Protein AF-A0A6J8DII3-F1 (afdb_monomer)

Secondary structure (DSSP, 8-state):
-HHHHHHTS-HHHHHHHHHHHHHHHHHHTT-TT---SSSPPHHHHHHHHHHHHHH-S-HHHHHHHHHHHHHHHHHHT---GGGSHHHHHHHHHHHHHH-----PPPPP-HHHHHHHHHHH-STT--HHHHHHHHHHHHHHHTT--HHHHTT-BGGGEEE-SSEEEEEES--TT-TT---EEEEEE--SSTT-HHHHHHHHHHHHT--TT-SSBSS--EEEEGGGTEEEE--S-S---TTHHHHHHHHSSTTSSSSSSS-------

Sequence (265 aa):
MKNSVIDSKARNTTVKYAYSYKRFVMWSEKYTEIKSVLPANEIYVSLYLQYLMQSVKHYSTIEAACYAIKWAHSLAGFEDPCDSDIVKCIVEASKRKLNRPIQKKEPMNANIMLSLFKKFGVTNSSLKNLRLLAMCFLAYSGFLRYSELCQIRAKHITFGNDHIDIYIESSKTDCYRKGKKFLIAKLDQAHCPVKILSDYLDKAKIDRSSDDFVFRALSYCKTKFMNKIHLPEISLSKSHVFIVYWSERSHLFSEDYNKCSKCLR

Mean predicted aligned error: 11.34 Å

InterPro domains:
  IPR010998 Integrase/recombinase, N-terminal [G3DSA:1.10.150.130] (3-100)
  IPR011010 DNA breaking-rejoining enzyme, catalytic core [SSF56349] (124-219)
  IPR013762 Integrase-like, catalytic domain superfamily [G3DSA:1.10.443.10] (104-237)
  IPR052925 Phage Integrase-like Recombinase [PTHR34605] (8-222)

Organism: Mytilus coruscus (NCBI:txid42192)

Foldseek 3Di:
DLVVLLLVDDPVLSVLLVVLLVVLVVVLVVDPVQPDLAVGALVSLLVVLVVCLVVDQALVSSVSNLVSSQSVNVSVVHDRSCVDPSNVVSSVVSCVRRPDPPPDDDDDDPVNLVVLCVVQVPVVRALVSLLVLLLVLCCVQQVDDPVQLQQFFLLQWDDDPFWIKGWGQDDPPPSVRPIDIDIGTADPDSSGSVVSLVVSCVVQVPDSNDRHGSRADWDQDPVPRGTHGDDDDDDPPPPPPPCVVPVPCPVPPPP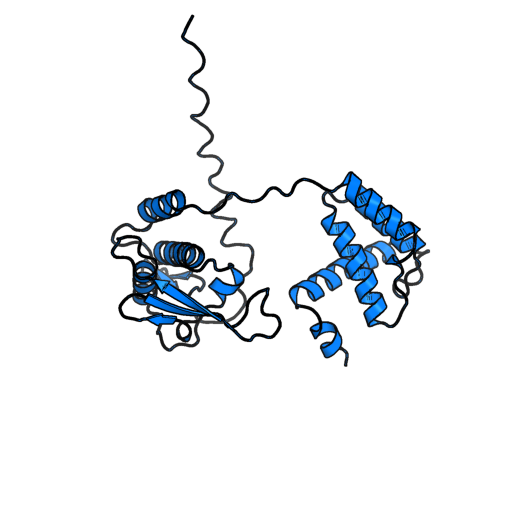DPPPDDDDDD

pLDDT: mean 81.55, std 22.15, range [25.7, 97.88]

Solvent-accessible surface area (backbone atoms only — not comparable to full-atom values): 15983 Å² total; per-residue (Å²): 112,78,65,62,64,55,63,76,42,59,68,72,56,48,53,51,25,53,54,35,32,50,52,50,50,65,56,42,75,75,38,88,83,58,83,49,81,79,73,46,54,43,67,61,53,34,52,49,50,53,50,43,59,75,75,51,83,49,33,70,58,52,54,41,34,49,55,13,47,34,49,54,25,53,75,70,74,42,76,50,41,60,74,40,67,68,32,47,53,51,53,53,52,33,41,73,72,32,58,68,86,80,84,72,78,83,76,90,46,71,68,58,54,52,51,49,41,68,74,40,63,50,94,85,46,49,72,69,38,30,47,51,48,27,52,52,39,45,28,63,70,63,71,45,51,70,77,41,56,57,65,30,27,25,56,34,53,44,82,58,96,59,32,35,41,37,48,39,62,50,49,95,86,38,84,82,49,80,47,49,77,48,76,42,67,52,50,102,50,95,83,16,45,54,57,42,39,48,56,29,36,62,75,65,66,56,58,55,81,34,86,49,56,65,67,63,62,73,42,79,38,81,93,70,82,41,76,41,74,66,79,90,84,84,77,85,69,93,66,65,79,67,49,64,75,62,68,79,56,73,85,79,74,78,84,83,89,82,85,87,89,88,87,80,133

Nearest PDB structures (foldseek):
  5crx-assembly1_B-2  TM=8.488E-01  e=4.555E-10  Punavirus P1
  1pvp-assembly1_A-2  TM=8.080E-01  e=2.129E-09  Punavirus P1
  1pvr-assembly1_A  TM=8.127E-01  e=3.622E-09  Punavirus P1
  1pvp-assembly1_B-2  TM=8.217E-01  e=4.725E-09  Punavirus P1
  1kbu-assembly1_A  TM=8.534E-01  e=2.329E-08  Punavirus P1

Structure (mmCIF, N/CA/C/O backbone):
data_AF-A0A6J8DII3-F1
#
_entry.id   AF-A0A6J8DII3-F1
#
loop_
_atom_site.group_PDB
_atom_site.id
_atom_site.type_symbol
_atom_site.label_atom_id
_atom_site.label_alt_id
_atom_site.label_comp_id
_atom_site.label_asym_id
_atom_site.label_entity_id
_atom_site.label_seq_id
_atom_site.pdbx_PDB_ins_code
_atom_site.Cartn_x
_atom_site.Cartn_y
_atom_site.Cartn_z
_atom_site.occupancy
_atom_site.B_iso_or_equiv
_atom_site.auth_seq_id
_atom_site.auth_comp_id
_atom_site.auth_asym_id
_atom_site.auth_atom_id
_atom_site.pdbx_PDB_model_num
ATOM 1 N N . MET A 1 1 ? -22.870 -15.130 -0.870 1.00 53.75 1 MET A N 1
ATOM 2 C CA . MET A 1 1 ? -23.130 -13.857 -0.159 1.00 53.75 1 MET A CA 1
ATOM 3 C C . MET A 1 1 ? -21.979 -13.423 0.762 1.00 53.75 1 MET A C 1
ATOM 5 O O . MET A 1 1 ? -21.559 -12.284 0.653 1.00 53.75 1 MET A O 1
ATOM 9 N N . LYS A 1 2 ? -21.401 -14.289 1.617 1.00 57.62 2 LYS A N 1
ATOM 10 C CA . LYS A 1 2 ? -20.318 -13.885 2.552 1.00 57.62 2 LYS A CA 1
ATOM 11 C C . LYS A 1 2 ? -19.076 -13.270 1.872 1.00 57.62 2 LYS A C 1
ATOM 13 O O . LYS A 1 2 ? -18.621 -12.214 2.296 1.00 57.62 2 LYS A O 1
ATOM 18 N N . ASN A 1 3 ? -18.576 -13.872 0.789 1.00 65.56 3 ASN A N 1
ATOM 19 C CA . ASN A 1 3 ? -17.389 -13.353 0.088 1.00 65.56 3 ASN A CA 1
ATOM 20 C C . ASN A 1 3 ? -17.676 -12.054 -0.684 1.00 65.56 3 ASN A C 1
ATOM 22 O O . ASN A 1 3 ? -16.886 -11.121 -0.614 1.00 65.56 3 ASN A O 1
ATOM 26 N N . SER A 1 4 ? -18.849 -11.933 -1.317 1.00 73.25 4 SER A N 1
ATOM 27 C CA . SER A 1 4 ? -19.194 -10.765 -2.140 1.00 73.25 4 SER A CA 1
ATOM 28 C C . SER A 1 4 ? -19.286 -9.458 -1.343 1.00 73.25 4 SER A C 1
ATOM 30 O O . SER A 1 4 ? -18.927 -8.403 -1.857 1.00 73.25 4 SER A O 1
ATOM 32 N N . VAL A 1 5 ? -19.726 -9.506 -0.079 1.00 77.75 5 VAL A N 1
ATOM 33 C CA . VAL A 1 5 ? -19.784 -8.302 0.770 1.00 77.75 5 VAL A CA 1
ATOM 34 C C . VAL A 1 5 ? -18.384 -7.882 1.229 1.00 77.75 5 VAL A C 1
ATOM 36 O O . VAL A 1 5 ? -18.082 -6.690 1.269 1.00 77.75 5 VAL A O 1
ATOM 39 N N . ILE A 1 6 ? -17.495 -8.838 1.514 1.00 81.25 6 ILE A N 1
ATOM 40 C CA . ILE A 1 6 ? -16.088 -8.551 1.835 1.00 81.25 6 ILE A CA 1
ATOM 41 C C . ILE A 1 6 ? -15.379 -7.958 0.607 1.00 81.25 6 ILE A C 1
ATOM 43 O O . ILE A 1 6 ? -14.680 -6.952 0.733 1.00 81.25 6 ILE A O 1
ATOM 47 N N . ASP A 1 7 ? -15.631 -8.511 -0.580 1.00 83.69 7 ASP A N 1
ATOM 48 C CA . ASP A 1 7 ? -15.035 -8.077 -1.849 1.00 83.69 7 ASP A CA 1
ATOM 49 C C . ASP A 1 7 ? -15.503 -6.683 -2.311 1.00 83.69 7 ASP A C 1
ATOM 51 O O . ASP A 1 7 ? -14.865 -6.076 -3.171 1.00 83.69 7 ASP A O 1
ATOM 55 N N . SER A 1 8 ? -16.547 -6.116 -1.690 1.00 84.12 8 SER A N 1
ATOM 56 C CA . SER A 1 8 ? -16.957 -4.716 -1.908 1.00 84.12 8 SER A CA 1
ATOM 57 C C . SER A 1 8 ? -15.880 -3.695 -1.514 1.00 84.12 8 SER A C 1
ATOM 59 O O . SER A 1 8 ? -15.918 -2.537 -1.939 1.00 84.12 8 SER A O 1
ATOM 61 N N . LYS A 1 9 ? -14.902 -4.100 -0.694 1.00 85.12 9 LYS A N 1
ATOM 62 C CA . LYS A 1 9 ? -13.760 -3.275 -0.293 1.00 85.12 9 LYS A CA 1
ATOM 63 C C . LYS A 1 9 ? -12.459 -3.884 -0.798 1.00 85.12 9 LYS A C 1
ATOM 65 O O . LYS A 1 9 ? -12.296 -5.093 -0.911 1.00 85.12 9 LYS A O 1
ATOM 70 N N . ALA A 1 10 ? -11.466 -3.023 -1.020 1.00 85.00 10 ALA A N 1
ATOM 71 C CA . ALA A 1 10 ? -10.128 -3.470 -1.385 1.00 85.00 10 ALA A CA 1
ATOM 72 C C . ALA A 1 10 ? -9.569 -4.466 -0.350 1.00 85.00 10 ALA A C 1
ATOM 74 O O . ALA A 1 10 ? -9.635 -4.215 0.854 1.00 85.00 10 ALA A O 1
ATOM 75 N N . ARG A 1 11 ? -8.918 -5.540 -0.817 1.00 86.31 11 ARG A N 1
ATOM 76 C CA . ARG A 1 11 ? -8.355 -6.603 0.040 1.00 86.31 11 ARG A CA 1
ATOM 77 C C . ARG A 1 11 ? -7.461 -6.082 1.171 1.00 86.31 11 ARG A C 1
ATOM 79 O O . ARG A 1 11 ? -7.496 -6.591 2.282 1.00 86.31 11 ARG A O 1
ATOM 86 N N . ASN A 1 12 ? -6.651 -5.053 0.917 1.00 86.94 12 ASN A N 1
ATOM 87 C CA . ASN A 1 12 ? -5.809 -4.475 1.974 1.00 86.94 12 ASN A CA 1
ATOM 88 C C . ASN A 1 12 ? -6.643 -3.785 3.068 1.00 86.94 12 ASN A C 1
ATOM 90 O O . ASN A 1 12 ? -6.254 -3.796 4.233 1.00 86.94 12 ASN A O 1
ATOM 94 N N . THR A 1 13 ? -7.780 -3.190 2.702 1.00 88.50 13 THR A N 1
ATOM 95 C CA . THR A 1 13 ? -8.709 -2.554 3.640 1.00 88.50 13 THR A CA 1
ATOM 96 C C . THR A 1 13 ? -9.417 -3.603 4.489 1.00 88.50 13 THR A C 1
ATOM 98 O O . THR A 1 13 ? -9.459 -3.452 5.705 1.00 88.50 13 THR A O 1
ATOM 101 N N . THR A 1 14 ? -9.895 -4.695 3.885 1.00 90.81 14 THR A N 1
ATOM 102 C CA . THR A 1 14 ? -10.551 -5.785 4.626 1.00 90.81 14 THR A CA 1
ATOM 103 C C . THR A 1 14 ? -9.588 -6.474 5.588 1.00 90.81 14 THR A C 1
ATOM 105 O O . THR A 1 14 ? -9.931 -6.668 6.749 1.00 90.81 14 THR A O 1
ATOM 108 N N . VAL A 1 15 ? -8.344 -6.738 5.169 1.00 91.62 15 VAL A N 1
ATOM 109 C CA . VAL A 1 15 ? -7.291 -7.269 6.056 1.00 91.62 15 VAL A CA 1
ATOM 110 C C . VAL A 1 15 ? -7.001 -6.309 7.214 1.00 91.62 15 VAL A C 1
ATOM 112 O O . VAL A 1 15 ? -6.901 -6.746 8.361 1.00 91.62 15 VAL A O 1
ATOM 115 N N . LYS A 1 16 ? -6.899 -4.999 6.945 1.00 92.69 16 LYS A N 1
ATOM 116 C CA . LYS A 1 16 ? -6.680 -3.983 7.986 1.00 92.69 16 LYS A CA 1
ATOM 117 C C . LYS A 1 16 ? -7.831 -3.958 8.993 1.00 92.69 16 LYS A C 1
ATOM 119 O O . LYS A 1 16 ? -7.575 -3.920 10.195 1.00 92.69 16 LYS A O 1
ATOM 124 N N . TYR A 1 17 ? -9.074 -3.977 8.518 1.00 94.06 17 TYR A N 1
ATOM 125 C CA . TYR A 1 17 ? -10.245 -3.962 9.390 1.00 94.06 17 TYR A CA 1
ATOM 126 C C . TYR A 1 17 ? -10.373 -5.257 10.188 1.00 94.06 17 TYR A C 1
ATOM 128 O O . TYR A 1 17 ? -10.521 -5.185 11.400 1.00 94.06 17 TYR A O 1
ATOM 136 N N . ALA A 1 18 ? -10.194 -6.425 9.569 1.00 93.56 18 ALA A N 1
ATOM 137 C CA . ALA A 1 18 ? -10.203 -7.704 10.277 1.00 93.56 18 ALA A CA 1
ATOM 138 C C . ALA A 1 18 ? -9.145 -7.751 11.394 1.00 93.56 18 ALA A C 1
ATOM 140 O O . ALA A 1 18 ? -9.445 -8.137 12.522 1.00 93.56 18 ALA A O 1
ATOM 141 N N . TYR A 1 19 ? -7.921 -7.293 11.110 1.00 95.25 19 TYR A N 1
ATOM 142 C CA . TYR A 1 19 ? -6.861 -7.210 12.116 1.00 95.25 19 TYR A CA 1
ATOM 143 C C . TYR A 1 19 ? -7.217 -6.248 13.256 1.00 95.25 19 TYR A C 1
ATOM 145 O O . TYR A 1 19 ? -7.053 -6.582 14.429 1.00 95.25 19 TYR A O 1
ATOM 153 N N . SER A 1 20 ? -7.718 -5.056 12.928 1.00 96.12 20 SER A N 1
ATOM 154 C CA . SER A 1 20 ? -8.069 -4.058 13.938 1.00 96.12 20 SER A CA 1
ATOM 155 C C . SER A 1 20 ? -9.271 -4.486 14.784 1.00 96.12 20 SER A C 1
ATOM 157 O O . SER A 1 20 ? -9.259 -4.269 15.991 1.00 96.12 20 SER A O 1
ATOM 159 N N . TYR A 1 21 ? -10.262 -5.150 14.188 1.00 96.75 21 TYR A N 1
ATOM 160 C CA . TYR A 1 21 ? -11.401 -5.718 14.905 1.00 96.75 21 TYR A CA 1
ATOM 161 C C . TYR A 1 21 ? -10.970 -6.858 15.831 1.00 96.75 21 TYR A C 1
ATOM 163 O O . TYR A 1 21 ? -11.341 -6.880 16.999 1.00 96.75 21 TYR A O 1
ATOM 171 N N . LYS A 1 22 ? -10.078 -7.749 15.373 1.00 96.88 22 LYS A N 1
ATOM 172 C CA . LYS A 1 22 ? -9.497 -8.796 16.227 1.00 96.88 22 LYS A CA 1
ATOM 173 C C . LYS A 1 22 ? -8.819 -8.213 17.472 1.00 96.88 22 LYS A C 1
ATOM 175 O O . LYS A 1 22 ? -8.903 -8.801 18.542 1.00 96.88 22 LYS A O 1
ATOM 180 N N . ARG A 1 23 ? -8.166 -7.050 17.365 1.00 97.38 23 ARG A N 1
ATOM 181 C CA . ARG A 1 23 ? -7.577 -6.364 18.531 1.00 97.38 23 ARG A CA 1
ATOM 182 C C . ARG A 1 23 ? -8.619 -5.849 19.521 1.00 97.38 23 ARG A C 1
ATOM 184 O O . ARG A 1 23 ? -8.317 -5.827 20.709 1.00 97.38 23 ARG A O 1
ATOM 191 N N . PHE A 1 24 ? -9.792 -5.436 19.050 1.00 97.25 24 PHE A N 1
ATOM 192 C CA . PHE A 1 24 ? -10.912 -5.080 19.918 1.00 97.25 24 PHE A CA 1
ATOM 193 C C . PHE A 1 24 ? -11.460 -6.315 20.643 1.00 97.25 24 PHE A C 1
ATOM 195 O O . PHE A 1 24 ? -11.629 -6.273 21.859 1.00 97.25 24 PHE A O 1
ATOM 202 N N . VAL A 1 25 ? -11.626 -7.437 19.935 1.00 96.88 25 VAL A N 1
ATOM 203 C CA . VAL A 1 25 ? -12.059 -8.712 20.535 1.00 96.88 25 VAL A CA 1
ATOM 204 C C . VAL A 1 25 ? -11.078 -9.174 21.617 1.00 96.88 25 VAL A C 1
ATOM 206 O O . VAL A 1 25 ? -11.477 -9.337 22.762 1.00 96.88 25 VAL A O 1
ATOM 209 N N . MET A 1 26 ? -9.778 -9.245 21.308 1.00 96.88 26 MET A N 1
ATOM 210 C CA . MET A 1 26 ? -8.745 -9.644 22.281 1.00 96.88 26 MET A CA 1
ATOM 211 C C . MET A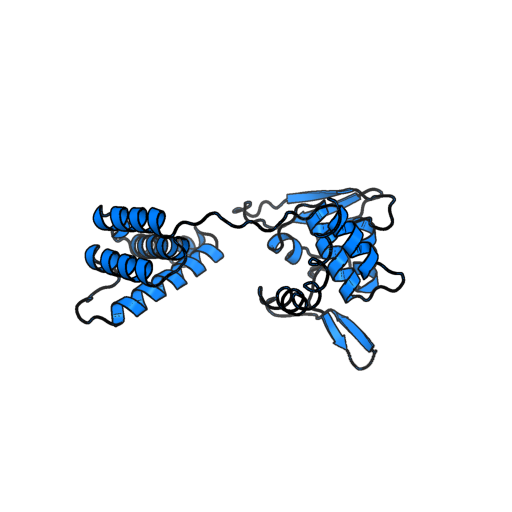 1 26 ? -8.628 -8.697 23.484 1.00 96.88 26 MET A C 1
ATOM 213 O O . MET A 1 26 ? -8.148 -9.088 24.544 1.00 96.88 26 MET A O 1
ATOM 217 N N . TRP A 1 27 ? -8.968 -7.416 23.316 1.00 97.12 27 TRP A N 1
ATOM 218 C CA . TRP A 1 27 ? -9.033 -6.488 24.445 1.00 97.12 27 TRP A CA 1
ATOM 219 C C . TRP A 1 27 ? -10.275 -6.756 25.297 1.00 97.12 27 TRP A C 1
ATOM 221 O O . TRP A 1 27 ? -10.170 -6.759 26.518 1.00 97.12 27 TRP A O 1
ATOM 231 N N . SER A 1 28 ? -11.409 -7.033 24.653 1.00 96.00 28 SER A N 1
ATOM 232 C CA . SER A 1 28 ? -12.690 -7.282 25.316 1.00 96.00 28 SER A CA 1
ATOM 233 C C . SER A 1 28 ? -12.679 -8.568 26.141 1.00 96.00 28 SER A C 1
ATOM 235 O O . SER A 1 28 ? -13.178 -8.575 27.257 1.00 96.00 28 SER A O 1
ATOM 237 N N . GLU A 1 29 ? -12.023 -9.622 25.645 1.00 95.19 29 GLU A N 1
ATOM 238 C CA . GLU A 1 29 ? -11.859 -10.918 26.330 1.00 95.19 29 GLU A CA 1
ATOM 239 C C . GLU A 1 29 ? -11.144 -10.823 27.691 1.00 95.19 29 GLU A C 1
ATOM 241 O O . GLU A 1 29 ? -11.176 -11.768 28.473 1.00 95.19 29 GLU A O 1
ATOM 246 N N . LYS A 1 30 ? -10.501 -9.690 28.000 1.00 96.00 30 LYS A N 1
ATOM 247 C CA . LYS A 1 30 ? -9.846 -9.453 29.296 1.00 96.00 30 LYS A CA 1
ATOM 248 C C . LYS A 1 30 ? -10.816 -9.053 30.407 1.00 96.00 30 LYS A C 1
ATOM 250 O O . LYS A 1 30 ? -10.401 -9.022 31.562 1.00 96.00 30 LYS A O 1
ATOM 255 N N . TYR A 1 31 ? -12.056 -8.713 30.065 1.00 94.81 31 TYR A N 1
ATOM 256 C CA . TYR A 1 31 ? -13.048 -8.174 30.988 1.00 94.81 31 TYR A CA 1
ATOM 257 C C . TYR A 1 31 ? -14.295 -9.054 30.973 1.00 94.81 31 TYR A C 1
ATOM 259 O O . TYR A 1 31 ? -14.957 -9.202 29.947 1.00 94.81 31 TYR A O 1
ATOM 267 N N . THR A 1 32 ? -14.631 -9.632 32.122 1.00 92.75 32 THR A N 1
ATOM 268 C CA . THR A 1 32 ? -15.777 -10.545 32.275 1.00 92.75 32 THR A CA 1
ATOM 269 C C . THR A 1 32 ? -17.133 -9.860 32.085 1.00 92.75 32 THR A C 1
ATOM 271 O O . THR A 1 32 ? -18.135 -10.508 31.796 1.00 92.75 32 THR A O 1
ATOM 274 N N . GLU A 1 33 ? -17.169 -8.538 32.231 1.00 93.12 33 GLU A N 1
ATOM 275 C CA . GLU A 1 33 ? -18.342 -7.685 32.082 1.00 93.12 33 GLU A CA 1
ATOM 276 C C . GLU A 1 33 ? -18.779 -7.565 30.615 1.00 93.12 33 GLU A C 1
ATOM 278 O O . GLU A 1 33 ? -19.956 -7.332 30.332 1.00 93.12 33 GLU A O 1
ATOM 283 N N . ILE A 1 34 ? -17.852 -7.758 29.670 1.00 93.38 34 ILE A N 1
ATOM 284 C CA . ILE A 1 34 ? -18.128 -7.650 28.238 1.00 93.38 34 ILE A CA 1
ATOM 285 C C . ILE A 1 34 ? -18.671 -8.988 27.733 1.00 93.38 34 ILE A C 1
ATOM 287 O O . ILE A 1 34 ? -17.939 -9.862 27.277 1.00 93.38 34 ILE A O 1
ATOM 291 N N . LYS A 1 35 ? -19.997 -9.141 27.800 1.00 88.00 35 LYS A N 1
ATOM 292 C CA . LYS A 1 35 ? -20.697 -10.375 27.398 1.00 88.00 35 LYS A CA 1
ATOM 293 C C . LYS A 1 35 ? -20.786 -10.578 25.884 1.00 88.00 35 LYS A C 1
ATOM 295 O O . LYS A 1 35 ? -20.914 -11.708 25.426 1.00 88.00 35 LYS A O 1
ATOM 300 N N . SER A 1 36 ? -20.763 -9.492 25.112 1.00 90.62 36 SER A N 1
ATOM 301 C CA . SER A 1 36 ? -20.889 -9.521 23.655 1.00 90.62 36 SER A CA 1
ATOM 302 C C . SER A 1 36 ? -19.997 -8.467 23.012 1.00 90.62 36 SER A C 1
ATOM 304 O O . SER A 1 36 ? -20.051 -7.288 23.361 1.00 90.62 36 SER A O 1
ATOM 306 N N . VAL A 1 37 ? -19.196 -8.905 22.040 1.00 92.75 37 VAL A N 1
ATOM 307 C CA . VAL A 1 37 ? -18.396 -8.037 21.159 1.00 92.75 37 VAL A CA 1
ATOM 308 C C . VAL A 1 37 ? -19.123 -7.705 19.852 1.00 92.75 37 VAL A C 1
ATOM 310 O O . VAL A 1 37 ? -18.660 -6.848 19.103 1.00 92.75 37 VAL A O 1
ATOM 313 N N . LEU A 1 38 ? -20.238 -8.390 19.567 1.00 92.69 38 LEU A N 1
ATOM 314 C CA . LEU A 1 38 ? -21.069 -8.200 18.379 1.00 92.69 38 LEU A CA 1
ATOM 315 C C . LEU A 1 38 ? -22.510 -8.688 18.653 1.00 92.69 38 LEU A C 1
ATOM 317 O O . LEU A 1 38 ? -22.731 -9.900 18.648 1.00 92.69 38 LEU A O 1
ATOM 321 N N . PRO A 1 39 ? -23.481 -7.783 18.883 1.00 94.56 39 PRO A N 1
ATOM 322 C CA . PRO A 1 39 ? -23.324 -6.329 18.923 1.00 94.56 39 PRO A CA 1
ATOM 323 C C . PRO A 1 39 ? -22.513 -5.883 20.148 1.00 94.56 39 PRO A C 1
ATOM 325 O O . PRO A 1 39 ? -22.628 -6.464 21.230 1.00 94.56 39 PRO A O 1
ATOM 328 N N . ALA A 1 40 ? -21.673 -4.870 19.962 1.00 95.06 40 ALA A N 1
ATOM 329 C CA . ALA A 1 40 ? -20.918 -4.211 21.016 1.00 95.06 40 ALA A CA 1
ATOM 330 C C . ALA A 1 40 ? -21.723 -3.033 21.572 1.00 95.06 40 ALA A C 1
ATOM 332 O O . ALA A 1 40 ? -22.338 -2.284 20.821 1.00 95.06 40 ALA A O 1
ATOM 333 N N . ASN A 1 41 ? -21.659 -2.840 22.886 1.00 95.38 41 ASN A N 1
ATOM 334 C CA . ASN A 1 41 ? -22.218 -1.661 23.542 1.00 95.38 41 ASN A CA 1
ATOM 335 C C . ASN A 1 41 ? -21.302 -0.439 23.324 1.00 95.38 41 ASN A C 1
ATOM 337 O O . ASN A 1 41 ? -20.074 -0.565 23.438 1.00 95.38 41 ASN A O 1
ATOM 341 N N . GLU A 1 42 ? -21.868 0.744 23.057 1.00 96.00 42 GLU A N 1
ATOM 342 C CA . GLU A 1 42 ? -21.079 1.952 22.800 1.00 96.00 42 GLU A CA 1
ATOM 343 C C . GLU A 1 42 ? -20.169 2.367 23.967 1.00 96.00 42 GLU A C 1
ATOM 345 O O . GLU A 1 42 ? -19.095 2.928 23.734 1.00 96.00 42 GLU A O 1
ATOM 350 N N . ILE A 1 43 ? -20.526 2.043 25.214 1.00 96.12 43 ILE A N 1
ATOM 351 C CA . ILE A 1 43 ? -19.710 2.325 26.401 1.00 96.12 43 ILE A CA 1
ATOM 352 C C . ILE A 1 43 ? -18.427 1.488 26.380 1.00 96.12 43 ILE A C 1
ATOM 354 O O . ILE A 1 43 ? -17.340 2.020 26.611 1.00 96.12 43 ILE A O 1
ATOM 358 N N . TYR A 1 44 ? -18.503 0.202 26.028 1.00 96.56 44 TYR A N 1
ATOM 359 C CA . TYR A 1 44 ? -17.309 -0.646 25.925 1.00 96.56 44 TYR A CA 1
ATOM 360 C C . TYR A 1 44 ? -16.427 -0.253 24.738 1.00 96.56 44 TYR A C 1
ATOM 362 O O . TYR A 1 44 ? -15.199 -0.250 24.857 1.00 96.56 44 TYR A O 1
ATOM 370 N N . VAL A 1 45 ? -17.030 0.155 23.617 1.00 97.62 45 VAL A N 1
ATOM 371 C CA . VAL A 1 45 ? -16.285 0.734 22.487 1.00 97.62 45 VAL A CA 1
ATOM 372 C C . VAL A 1 45 ? -15.573 2.019 22.917 1.00 97.62 45 VAL A C 1
ATOM 374 O O . VAL A 1 45 ? -14.386 2.187 22.639 1.00 97.62 45 VAL A O 1
ATOM 377 N N . SER A 1 46 ? -16.253 2.896 23.654 1.00 97.50 46 SER A N 1
ATOM 378 C CA . SER A 1 46 ? -15.687 4.139 24.190 1.00 97.50 46 SER A CA 1
ATOM 379 C C . SER A 1 46 ? -14.491 3.880 25.106 1.00 97.50 46 SER A C 1
ATOM 381 O O . SER A 1 46 ? -13.428 4.476 24.921 1.00 97.50 46 SER A O 1
ATOM 383 N N . LEU A 1 47 ? -14.617 2.930 26.038 1.00 97.44 47 LEU A N 1
ATOM 384 C CA . LEU A 1 47 ? -13.526 2.512 26.923 1.00 97.44 47 LEU A CA 1
ATOM 385 C C . LEU A 1 47 ? -12.334 1.953 26.139 1.00 97.44 47 LEU A C 1
ATOM 387 O O . LEU A 1 47 ? -11.186 2.294 26.431 1.00 97.44 47 LEU A O 1
ATOM 391 N N . TYR A 1 48 ? -12.590 1.152 25.104 1.00 97.88 48 TYR A N 1
ATOM 392 C CA . TYR A 1 48 ? -11.535 0.639 24.239 1.00 97.88 48 TYR A CA 1
ATOM 393 C C . TYR A 1 48 ? -10.785 1.758 23.507 1.00 97.88 48 TYR A C 1
ATOM 395 O O . TYR A 1 48 ? -9.551 1.770 23.480 1.00 97.88 48 TYR A O 1
ATOM 403 N N . LEU A 1 49 ? -11.502 2.722 22.921 1.00 97.69 49 LEU A N 1
ATOM 404 C CA . LEU A 1 49 ? -10.878 3.844 22.216 1.00 97.69 49 LEU A CA 1
ATOM 405 C C . LEU A 1 49 ? -10.108 4.757 23.178 1.00 97.69 49 LEU A C 1
ATOM 407 O O . LEU A 1 49 ? -9.012 5.204 22.839 1.00 97.69 49 LEU A O 1
ATOM 411 N N . GLN A 1 50 ? -10.618 4.963 24.394 1.00 96.88 50 GLN A N 1
ATOM 412 C CA . GLN A 1 50 ? -9.916 5.671 25.463 1.00 96.88 50 GLN A CA 1
ATOM 413 C C . GLN A 1 50 ? -8.611 4.954 25.850 1.00 96.88 50 GLN A C 1
ATOM 415 O O . GLN A 1 50 ? -7.556 5.588 25.938 1.00 96.88 50 GLN A O 1
ATOM 420 N N . TYR A 1 51 ? -8.654 3.628 26.012 1.00 97.12 51 TYR A N 1
ATOM 421 C CA . TYR A 1 51 ? -7.471 2.799 26.245 1.00 97.12 51 TYR A CA 1
ATOM 422 C C . TYR A 1 51 ? -6.452 2.932 25.102 1.00 97.12 51 TYR A C 1
ATOM 424 O O . TYR A 1 51 ? -5.253 3.117 25.344 1.00 97.12 51 TYR A O 1
ATOM 432 N N . LEU A 1 52 ? -6.910 2.892 23.845 1.00 97.06 52 LEU A N 1
ATOM 433 C CA . LEU A 1 52 ? -6.037 3.093 22.691 1.00 97.06 52 LEU A CA 1
ATOM 434 C C . LEU A 1 52 ? -5.414 4.488 22.700 1.00 97.06 52 LEU A C 1
ATOM 436 O O . LEU A 1 52 ? -4.216 4.596 22.459 1.00 97.06 52 LEU A O 1
ATOM 440 N N . MET A 1 53 ? -6.177 5.533 23.023 1.00 95.81 53 MET A N 1
ATOM 441 C CA . MET A 1 53 ? -5.676 6.907 23.097 1.00 95.81 53 MET A CA 1
ATOM 442 C C . MET A 1 53 ? -4.523 7.069 24.098 1.00 95.81 53 MET A C 1
ATOM 444 O O . MET A 1 53 ? -3.642 7.902 23.890 1.00 95.81 53 MET A O 1
ATOM 448 N N . GLN A 1 54 ? -4.505 6.270 25.166 1.00 94.62 54 GLN A N 1
ATOM 449 C CA . GLN A 1 54 ? -3.414 6.245 26.144 1.00 94.62 54 GLN A CA 1
ATOM 450 C C . GLN A 1 54 ? -2.236 5.363 25.702 1.00 94.62 54 GLN A C 1
ATOM 452 O O . GLN A 1 54 ? -1.092 5.644 26.047 1.00 94.62 54 GLN A O 1
ATOM 457 N N . SER A 1 55 ? -2.506 4.314 24.923 1.00 93.88 55 SER A N 1
ATOM 458 C CA . SER A 1 55 ? -1.533 3.257 24.615 1.00 93.88 55 SER A CA 1
ATOM 459 C C . SER A 1 55 ? -0.823 3.415 23.266 1.00 93.88 55 SER A C 1
ATOM 461 O O . SER A 1 55 ? 0.198 2.770 23.025 1.00 93.88 55 SER A O 1
ATOM 463 N N . VAL A 1 56 ? -1.357 4.222 22.343 1.00 94.50 56 VAL A N 1
ATOM 464 C CA . VAL A 1 56 ? -0.842 4.342 20.968 1.00 94.50 56 VAL A CA 1
ATOM 465 C C . VAL A 1 56 ? -0.283 5.731 20.678 1.00 94.50 56 VAL A C 1
ATOM 467 O O . VAL A 1 56 ? -0.744 6.741 21.197 1.00 94.50 56 VAL A O 1
ATOM 470 N N . LYS A 1 57 ? 0.709 5.795 19.783 1.00 90.81 57 LYS A N 1
ATOM 471 C CA . LYS A 1 57 ? 1.358 7.060 19.392 1.00 90.81 57 LYS A CA 1
ATOM 472 C C . LYS A 1 57 ? 0.641 7.812 18.267 1.00 90.81 57 LYS A C 1
ATOM 474 O O . LYS A 1 57 ? 0.887 9.001 18.090 1.00 90.81 57 LYS A O 1
ATOM 479 N N . HIS A 1 58 ? -0.190 7.124 17.481 1.00 92.12 58 HIS A N 1
ATOM 480 C CA . HIS A 1 58 ? -0.744 7.648 16.230 1.00 92.12 58 HIS A CA 1
ATOM 481 C C . HIS A 1 58 ? -2.265 7.500 16.167 1.00 92.12 58 HIS A C 1
ATOM 483 O O . HIS A 1 58 ? -2.786 6.388 16.292 1.00 92.12 58 HIS A O 1
ATOM 489 N N . TYR A 1 59 ? -2.949 8.607 15.853 1.00 94.81 59 TYR A N 1
ATOM 490 C CA . TYR A 1 59 ? -4.404 8.669 15.661 1.00 94.81 59 TYR A CA 1
ATOM 491 C C . TYR A 1 59 ? -4.936 7.629 14.659 1.00 94.81 59 TYR A C 1
ATOM 493 O O . TYR A 1 59 ? -5.987 7.034 14.881 1.00 94.81 59 TYR A O 1
ATOM 501 N N . SER A 1 60 ? -4.171 7.327 13.606 1.00 93.19 60 SER A N 1
ATOM 502 C CA . SER A 1 60 ? -4.548 6.356 12.567 1.00 93.19 60 SER A CA 1
ATOM 503 C C . SER A 1 60 ? -4.865 4.949 13.097 1.00 93.19 60 SER A C 1
ATOM 505 O O . SER A 1 60 ? -5.546 4.181 12.415 1.00 93.19 60 SER A O 1
ATOM 507 N N . THR A 1 61 ? -4.391 4.600 14.299 1.00 94.94 61 THR A N 1
ATOM 508 C CA . THR A 1 61 ? -4.725 3.332 14.969 1.00 94.94 61 THR A CA 1
ATOM 509 C C . THR A 1 61 ? -6.140 3.351 15.549 1.00 94.94 61 THR A C 1
ATOM 511 O O . THR A 1 61 ? -6.855 2.360 15.441 1.00 94.94 61 THR A O 1
ATOM 514 N N . ILE A 1 62 ? -6.551 4.479 16.128 1.00 96.56 62 ILE A N 1
ATOM 515 C CA . ILE A 1 62 ? -7.877 4.683 16.735 1.00 96.56 62 ILE A CA 1
ATOM 516 C C . ILE A 1 62 ? -8.923 4.801 15.631 1.00 96.56 62 ILE A C 1
ATOM 518 O O . ILE A 1 62 ? -9.958 4.146 15.674 1.00 96.56 62 ILE A O 1
ATOM 522 N N . GLU A 1 63 ? -8.595 5.548 14.579 1.00 95.88 63 GLU A N 1
ATOM 523 C CA . GLU A 1 63 ? -9.414 5.633 13.374 1.00 95.88 63 GLU A CA 1
ATOM 524 C C . GLU A 1 63 ? -9.629 4.248 12.738 1.00 95.88 63 GLU A C 1
ATOM 526 O O . GLU A 1 63 ? -10.749 3.882 12.388 1.00 95.88 63 GLU A O 1
ATOM 531 N N . ALA A 1 64 ? -8.571 3.434 12.631 1.00 96.06 64 ALA A N 1
ATOM 532 C CA . ALA A 1 64 ? -8.685 2.070 12.119 1.00 96.06 64 ALA A CA 1
ATOM 533 C C . ALA A 1 64 ? -9.575 1.176 12.995 1.00 96.06 64 ALA A C 1
ATOM 535 O O . ALA A 1 64 ? -10.323 0.370 12.444 1.00 96.06 64 ALA A O 1
ATOM 536 N N . ALA A 1 65 ? -9.502 1.322 14.321 1.00 97.31 65 ALA A N 1
ATOM 537 C CA . ALA A 1 65 ? -10.353 0.602 15.260 1.00 97.31 65 ALA A CA 1
ATOM 538 C C . ALA A 1 65 ? -11.829 0.970 15.084 1.00 97.31 65 ALA A C 1
ATOM 540 O O . ALA A 1 65 ? -12.648 0.074 14.900 1.00 97.31 65 ALA A O 1
ATOM 541 N N . CYS A 1 66 ? -12.144 2.266 15.041 1.00 97.25 66 CYS A N 1
ATOM 542 C CA . CYS A 1 66 ? -13.497 2.772 14.814 1.00 97.25 66 CYS A CA 1
ATOM 543 C C . CYS A 1 66 ? -14.091 2.227 13.501 1.00 97.25 66 CYS A C 1
ATOM 545 O O . CYS A 1 66 ? -15.131 1.569 13.504 1.00 97.25 66 CYS A O 1
ATOM 547 N N . TYR A 1 67 ? -13.370 2.361 12.379 1.00 96.81 67 TYR A N 1
ATOM 548 C CA . TYR A 1 67 ? -13.840 1.821 11.098 1.00 96.81 67 TYR A CA 1
ATOM 549 C C . TYR A 1 67 ? -13.995 0.299 11.090 1.00 96.81 67 TYR A C 1
ATOM 551 O O . TYR A 1 67 ? -14.874 -0.217 10.404 1.00 96.81 67 TYR A O 1
ATOM 559 N N . ALA A 1 68 ? -13.141 -0.429 11.809 1.00 96.44 68 ALA A N 1
ATOM 560 C CA . ALA A 1 68 ? -13.209 -1.880 11.873 1.00 96.44 68 ALA A CA 1
ATOM 561 C C . ALA A 1 68 ? -14.418 -2.376 12.674 1.00 96.44 68 ALA A C 1
ATOM 563 O O . ALA A 1 68 ? -15.067 -3.328 12.247 1.00 96.44 68 ALA A O 1
ATOM 564 N N . ILE A 1 69 ? -14.733 -1.717 13.793 1.00 97.12 69 ILE A N 1
ATOM 565 C CA . ILE A 1 69 ? -15.911 -2.014 14.617 1.00 97.12 69 ILE A CA 1
ATOM 566 C C . ILE A 1 69 ? -17.184 -1.717 13.822 1.00 97.12 69 ILE A C 1
ATOM 568 O O . ILE A 1 69 ? -18.009 -2.619 13.666 1.00 97.12 69 ILE A O 1
ATOM 572 N N . LYS A 1 70 ? -17.282 -0.526 13.215 1.00 96.12 70 LYS A N 1
ATOM 573 C CA . LYS A 1 70 ? -18.366 -0.161 12.289 1.00 96.12 70 LYS A CA 1
ATOM 574 C C . LYS A 1 70 ? -18.541 -1.190 11.173 1.00 96.12 70 LYS A C 1
ATOM 576 O O . LYS A 1 70 ? -19.650 -1.627 10.876 1.00 96.12 70 LYS A O 1
ATOM 581 N N . TRP A 1 71 ? -17.437 -1.580 10.533 1.00 94.75 71 TRP A N 1
ATOM 582 C CA . TRP A 1 71 ? -17.459 -2.540 9.431 1.00 94.75 71 TRP A CA 1
ATOM 583 C C . TRP A 1 71 ? -17.964 -3.915 9.877 1.00 94.75 71 TRP A C 1
ATOM 585 O O . TRP A 1 71 ? -18.789 -4.494 9.179 1.00 94.75 71 TRP A O 1
ATOM 595 N N . ALA A 1 72 ? -17.527 -4.417 11.034 1.00 94.94 72 ALA A N 1
ATOM 596 C CA . ALA A 1 72 ? -17.995 -5.695 11.567 1.00 94.94 72 ALA A CA 1
ATOM 597 C C . ALA A 1 72 ? -19.496 -5.680 11.907 1.00 94.94 72 ALA A C 1
ATOM 599 O O . ALA A 1 72 ? -20.197 -6.628 11.560 1.00 94.94 72 ALA A O 1
ATOM 600 N N . HIS A 1 73 ? -19.996 -4.595 12.510 1.00 94.56 73 HIS A N 1
ATOM 601 C CA . HIS A 1 73 ? -21.421 -4.433 12.831 1.00 94.56 73 HIS A CA 1
ATOM 602 C C . HIS A 1 73 ? -22.280 -4.370 11.571 1.00 94.56 73 HIS A C 1
ATOM 604 O O . HIS A 1 73 ? -23.226 -5.142 11.430 1.00 94.56 73 HIS A O 1
ATOM 610 N N . SER A 1 74 ? -21.872 -3.554 10.596 1.00 92.25 74 SER A N 1
ATOM 611 C CA . SER A 1 74 ? -22.554 -3.453 9.305 1.00 92.25 74 SER A CA 1
ATOM 612 C C . SER A 1 74 ? -22.590 -4.788 8.551 1.00 92.25 74 SER A C 1
ATOM 614 O O . SER A 1 74 ? -23.616 -5.127 7.967 1.00 92.25 74 SER A O 1
ATOM 616 N N . LEU A 1 75 ? -21.509 -5.578 8.590 1.00 91.00 75 LEU A N 1
ATOM 617 C CA . LEU A 1 75 ? -21.479 -6.913 7.980 1.00 91.00 75 LEU A CA 1
ATOM 618 C C . LEU A 1 75 ? -22.429 -7.913 8.650 1.00 91.00 75 LEU A C 1
ATOM 620 O O . LEU A 1 75 ? -22.888 -8.843 7.989 1.00 91.00 75 LEU A O 1
ATOM 624 N N . ALA A 1 76 ? -22.684 -7.748 9.946 1.00 90.81 76 ALA A N 1
ATOM 625 C CA . ALA A 1 76 ? -23.560 -8.612 10.727 1.00 90.81 76 ALA A CA 1
ATOM 626 C C . ALA A 1 76 ? -25.012 -8.108 10.803 1.00 90.81 76 ALA A C 1
ATOM 628 O O . ALA A 1 76 ? -25.850 -8.787 11.386 1.00 90.81 76 ALA A O 1
ATOM 629 N N . GLY A 1 77 ? -25.316 -6.955 10.197 1.00 91.44 77 GLY A N 1
ATOM 630 C CA . GLY A 1 77 ? -26.654 -6.359 10.212 1.00 91.44 77 GLY A CA 1
ATOM 631 C C . GLY A 1 77 ? -27.019 -5.663 11.526 1.00 91.44 77 GLY A C 1
ATOM 632 O O . GLY A 1 77 ? -28.200 -5.460 11.783 1.00 91.44 77 GLY A O 1
ATOM 633 N N . PHE A 1 78 ? -26.030 -5.308 12.351 1.00 94.31 78 PHE A N 1
ATOM 634 C CA . PHE A 1 78 ? -26.229 -4.555 13.591 1.00 94.31 78 PHE A CA 1
ATOM 635 C C . PHE A 1 78 ? -25.989 -3.054 13.391 1.00 94.31 78 PHE A C 1
ATOM 637 O O . PHE A 1 78 ? -25.288 -2.641 12.462 1.00 94.31 78 PHE A O 1
ATOM 644 N N . GLU A 1 79 ? -26.543 -2.247 14.298 1.00 95.19 79 GLU A N 1
ATOM 645 C CA . GLU A 1 79 ? -26.286 -0.807 14.367 1.00 95.19 79 GLU A CA 1
ATOM 646 C C . GLU A 1 79 ? -24.806 -0.505 14.649 1.00 95.19 79 GLU A C 1
ATOM 648 O O . GLU A 1 79 ? -24.077 -1.321 15.215 1.00 95.19 79 GLU A O 1
ATOM 653 N N . ASP A 1 80 ? -24.350 0.671 14.212 1.00 96.19 80 ASP A N 1
ATOM 654 C CA . ASP A 1 80 ? -22.966 1.112 14.372 1.00 96.19 80 ASP A CA 1
ATOM 655 C C . ASP A 1 80 ? -22.749 1.717 15.772 1.00 96.19 80 ASP A C 1
ATOM 657 O O . ASP A 1 80 ? -23.138 2.866 15.995 1.00 96.19 80 ASP A O 1
ATOM 661 N N . PRO A 1 81 ? -22.066 1.028 16.709 1.00 96.19 81 PRO A N 1
ATOM 662 C CA . PRO A 1 81 ? -21.828 1.573 18.047 1.00 96.19 81 PRO A CA 1
ATOM 663 C C . PRO A 1 81 ? -20.899 2.796 18.010 1.00 96.19 81 PRO A C 1
ATOM 665 O O . PRO A 1 81 ? -20.840 3.577 18.964 1.00 96.19 81 PRO A O 1
ATOM 668 N N . CYS A 1 82 ? -20.158 2.983 16.911 1.00 96.38 82 CYS A N 1
ATOM 669 C CA . CYS A 1 82 ? -19.306 4.144 16.710 1.00 96.38 82 CYS A CA 1
ATOM 670 C C . CYS A 1 82 ? -20.073 5.404 16.285 1.00 96.38 82 CYS A C 1
ATOM 672 O O . CYS A 1 82 ? -19.457 6.469 16.220 1.00 96.38 82 CYS A O 1
ATOM 674 N N . ASP A 1 83 ? -21.379 5.312 16.011 1.00 96.12 83 ASP A N 1
ATOM 675 C CA . ASP A 1 83 ? -22.209 6.473 15.675 1.00 96.12 83 ASP A CA 1
ATOM 676 C C . ASP A 1 83 ? -22.733 7.226 16.914 1.00 96.12 83 ASP A C 1
ATOM 678 O O . ASP A 1 83 ? -23.251 8.336 16.792 1.00 96.12 83 ASP A O 1
ATOM 682 N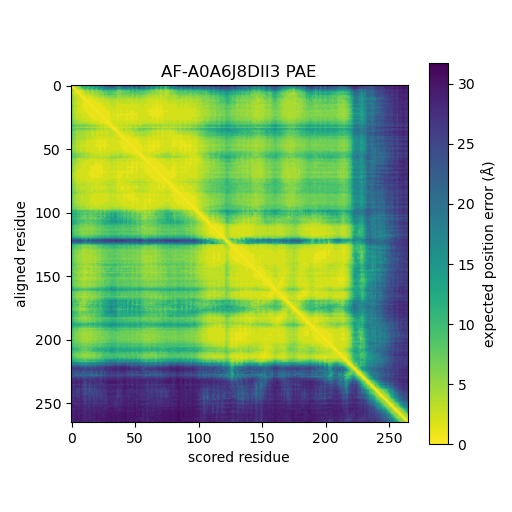 N . SER A 1 84 ? -22.532 6.679 18.115 1.00 96.94 84 SER A N 1
ATOM 683 C CA . SER A 1 84 ? -22.858 7.348 19.379 1.00 96.94 84 SER A CA 1
ATOM 684 C C . SER A 1 84 ? -22.024 8.618 19.621 1.00 96.94 84 SER A C 1
ATOM 686 O O . SER A 1 84 ? -20.845 8.705 19.253 1.00 96.94 84 SER A O 1
ATOM 688 N N . ASP A 1 85 ? -22.617 9.603 20.302 1.00 97.19 85 ASP A N 1
ATOM 689 C CA . ASP A 1 85 ? -21.961 10.887 20.594 1.00 97.19 85 ASP A CA 1
ATOM 690 C C . ASP A 1 85 ? -20.696 10.717 21.439 1.00 97.19 85 ASP A C 1
ATOM 692 O O . ASP A 1 85 ? -19.668 11.335 21.161 1.00 97.19 85 ASP A O 1
ATOM 696 N N . ILE A 1 86 ? -20.727 9.816 22.426 1.00 96.69 86 ILE A N 1
ATOM 697 C CA . ILE A 1 86 ? -19.570 9.531 23.280 1.00 96.69 86 ILE A CA 1
ATOM 698 C C . ILE A 1 86 ? -18.377 9.001 22.468 1.00 96.69 86 ILE A C 1
ATOM 700 O O . ILE A 1 86 ? -17.251 9.478 22.646 1.00 96.69 86 ILE A O 1
ATOM 704 N N . VAL A 1 87 ? -18.609 8.092 21.513 1.00 97.31 87 VAL A N 1
ATOM 705 C CA . VAL A 1 87 ? -17.544 7.569 20.647 1.00 97.31 87 VAL A CA 1
ATOM 706 C C . VAL A 1 87 ? -17.016 8.668 19.726 1.00 97.31 87 VAL A C 1
ATOM 708 O O . VAL A 1 87 ? -15.797 8.834 19.616 1.00 97.31 87 VAL A O 1
ATOM 711 N N . LYS A 1 88 ? -17.897 9.471 19.117 1.00 97.56 88 LYS A N 1
ATOM 712 C CA . LYS A 1 88 ? -17.509 10.614 18.273 1.00 97.56 88 LYS A CA 1
ATOM 713 C C . LYS A 1 88 ? -16.648 11.621 19.041 1.00 97.56 88 LYS A C 1
ATOM 715 O O . LYS A 1 88 ? -15.593 12.027 18.545 1.00 97.56 88 LYS A O 1
ATOM 720 N N . CYS A 1 89 ? -17.030 11.964 20.272 1.00 97.44 89 CYS A N 1
ATOM 721 C CA . CYS A 1 89 ? -16.257 12.842 21.147 1.00 97.44 89 CYS A CA 1
ATOM 722 C C . CYS A 1 89 ? -14.857 12.283 21.441 1.00 97.44 89 CYS A C 1
ATOM 724 O O . CYS A 1 89 ? -13.875 13.022 21.351 1.00 97.44 89 CYS A O 1
ATOM 726 N N . ILE A 1 90 ? -14.736 10.984 21.741 1.00 96.94 90 ILE A N 1
ATOM 727 C CA . ILE A 1 90 ? -13.438 10.342 22.008 1.00 96.94 90 ILE A CA 1
ATOM 728 C C . ILE A 1 90 ? -12.564 10.312 20.752 1.00 96.94 90 ILE A C 1
ATOM 730 O O . ILE A 1 90 ? -11.359 10.564 20.838 1.00 96.94 90 ILE A O 1
ATOM 734 N N . VAL A 1 91 ? -13.140 10.038 19.579 1.00 96.75 91 VAL A N 1
ATOM 735 C CA . VAL A 1 91 ? -12.409 10.060 18.304 1.00 96.75 91 VAL A CA 1
ATOM 736 C C . VAL A 1 91 ? -11.876 11.466 18.013 1.00 96.75 91 VAL A C 1
ATOM 738 O O . VAL A 1 91 ? -10.694 11.609 17.693 1.00 96.75 91 VAL A O 1
ATOM 741 N N . GLU A 1 92 ? -12.682 12.512 18.200 1.00 96.94 92 GLU A N 1
ATOM 742 C CA . GLU A 1 92 ? -12.241 13.899 18.010 1.00 96.94 92 GLU A CA 1
ATOM 743 C C . GLU A 1 92 ? -11.200 14.338 19.053 1.00 96.94 92 GLU A C 1
ATOM 745 O O . GLU A 1 92 ? -10.194 14.963 18.702 1.00 96.94 92 GLU A O 1
ATOM 750 N N . ALA A 1 93 ? -11.354 13.947 20.321 1.00 96.56 93 ALA A N 1
ATOM 751 C CA . ALA A 1 93 ? -10.336 14.173 21.350 1.00 96.56 93 ALA A CA 1
ATOM 752 C C . ALA A 1 93 ? -9.009 13.478 20.993 1.00 96.56 93 ALA A C 1
ATOM 754 O O . ALA A 1 93 ? -7.934 14.083 21.058 1.00 96.56 93 ALA A O 1
ATOM 755 N N . SER A 1 94 ? -9.088 12.231 20.528 1.00 96.25 94 SER A N 1
ATOM 756 C CA . SER A 1 94 ? -7.939 11.448 20.069 1.00 96.25 94 SER A CA 1
ATOM 757 C C . SER A 1 94 ? -7.242 12.104 18.883 1.00 96.25 94 SER A C 1
ATOM 759 O O . SER A 1 94 ? -6.012 12.142 18.825 1.00 96.25 94 SER A O 1
ATOM 761 N N . LYS A 1 95 ? -8.015 12.654 17.944 1.00 95.12 95 LYS A N 1
ATOM 762 C CA . LYS A 1 95 ? -7.506 13.390 16.787 1.00 95.12 95 LYS A CA 1
ATOM 763 C C . LYS A 1 95 ? -6.746 14.635 17.230 1.00 95.12 95 LYS A C 1
ATOM 765 O O . LYS A 1 95 ? -5.616 14.826 16.803 1.00 95.12 95 LYS A O 1
ATOM 770 N N . ARG A 1 96 ? -7.289 15.438 18.146 1.00 94.62 96 ARG A N 1
ATOM 771 C CA . ARG A 1 96 ? -6.594 16.631 18.668 1.00 94.62 96 ARG A CA 1
ATOM 772 C C . ARG A 1 96 ? -5.309 16.283 19.422 1.00 94.62 96 ARG A C 1
ATOM 774 O O . ARG A 1 96 ? -4.316 16.986 19.280 1.00 94.62 96 ARG A O 1
ATOM 781 N N . LYS A 1 97 ? -5.311 15.189 20.189 1.00 94.31 97 LYS A N 1
ATOM 782 C CA . LYS A 1 97 ? -4.181 14.799 21.047 1.00 94.31 97 LYS A CA 1
ATOM 783 C C . LYS A 1 97 ? -3.053 14.077 20.305 1.00 94.31 97 LYS A C 1
ATOM 785 O O . LYS A 1 97 ? -1.884 14.259 20.634 1.00 94.31 97 LYS A O 1
ATOM 790 N N . LEU A 1 98 ? -3.392 13.209 19.353 1.00 93.56 98 LEU A N 1
ATOM 791 C CA . LEU A 1 98 ? -2.442 12.277 18.731 1.00 93.56 98 LEU A CA 1
ATOM 792 C C . LEU A 1 98 ? -2.146 12.583 17.266 1.00 93.56 98 LEU A C 1
ATOM 794 O O . LEU A 1 98 ? -1.258 11.945 16.688 1.00 93.56 98 LEU A O 1
ATOM 798 N N . ASN A 1 99 ? -2.882 13.500 16.635 1.00 89.62 99 ASN A N 1
ATOM 799 C CA . ASN A 1 99 ? -2.568 13.891 15.272 1.00 89.62 99 ASN A CA 1
ATOM 800 C C . ASN A 1 99 ? -1.249 14.663 15.253 1.00 89.62 99 ASN A C 1
ATOM 802 O O . ASN A 1 99 ? -0.998 15.547 16.068 1.00 89.62 99 ASN A O 1
ATOM 806 N N . ARG A 1 100 ? -0.384 14.292 14.317 1.00 85.31 100 ARG A N 1
ATOM 807 C CA . ARG A 1 100 ? 0.932 14.897 14.137 1.00 85.31 100 ARG A CA 1
ATOM 808 C C . ARG A 1 100 ? 1.096 15.248 12.667 1.00 85.31 100 ARG A C 1
ATOM 810 O O . ARG A 1 100 ? 0.539 14.536 11.825 1.00 85.31 100 ARG A O 1
ATOM 817 N N . PRO A 1 101 ? 1.876 16.289 12.339 1.00 85.94 101 PRO A N 1
ATOM 818 C CA . PRO A 1 101 ? 2.235 16.566 10.959 1.00 85.94 101 PRO A CA 1
ATOM 819 C C . PRO A 1 101 ? 2.796 15.308 10.295 1.00 85.94 101 PRO A C 1
ATOM 821 O O . PRO A 1 101 ? 3.677 14.637 10.839 1.00 85.94 101 PRO A O 1
ATOM 824 N N . ILE A 1 102 ? 2.261 14.969 9.123 1.00 85.00 102 ILE A N 1
ATOM 825 C CA . ILE A 1 102 ? 2.756 13.834 8.349 1.00 85.00 102 ILE A CA 1
ATOM 826 C C . ILE A 1 102 ? 4.144 14.208 7.835 1.00 85.00 102 ILE A C 1
ATOM 828 O O . ILE A 1 102 ? 4.271 15.037 6.934 1.00 85.00 102 ILE A O 1
ATOM 832 N N . GLN A 1 103 ? 5.178 13.567 8.380 1.00 86.38 103 GLN A N 1
ATOM 833 C CA . GLN A 1 103 ? 6.528 13.645 7.832 1.00 86.38 103 GLN A CA 1
ATOM 834 C C . GLN A 1 103 ? 6.564 12.869 6.515 1.00 86.38 103 GLN A C 1
ATOM 836 O O . GLN A 1 103 ? 6.613 11.636 6.485 1.00 86.38 103 GLN A O 1
ATOM 841 N N . LYS A 1 104 ? 6.461 13.603 5.405 1.00 87.00 104 LYS A N 1
ATOM 842 C CA . LYS A 1 104 ? 6.588 13.035 4.064 1.00 87.00 104 LYS A CA 1
ATOM 843 C C . LYS A 1 104 ? 8.063 12.766 3.781 1.00 87.00 104 LYS A C 1
ATOM 845 O O . LYS A 1 104 ? 8.923 13.551 4.165 1.00 87.00 104 LYS A O 1
ATOM 850 N N . LYS A 1 105 ? 8.343 11.660 3.090 1.00 87.00 105 LYS A N 1
ATOM 851 C CA . LYS A 1 105 ? 9.681 11.422 2.538 1.00 87.00 105 LYS A CA 1
ATOM 852 C C . LYS A 1 105 ? 9.992 12.488 1.494 1.00 87.00 105 LYS A C 1
ATOM 854 O O . LYS A 1 105 ? 9.083 12.909 0.775 1.00 87.00 105 LYS A O 1
ATOM 859 N N . GLU A 1 106 ? 11.260 12.872 1.405 1.00 86.94 106 GLU A N 1
ATOM 860 C CA . GLU A 1 106 ? 11.719 13.773 0.354 1.00 86.94 106 GLU A CA 1
ATOM 861 C C . GLU A 1 106 ? 11.390 13.193 -1.030 1.00 86.94 106 GLU A C 1
ATOM 863 O O . GLU A 1 106 ? 11.511 11.977 -1.243 1.00 86.94 106 GLU A O 1
ATOM 868 N N . PRO A 1 107 ? 10.921 14.032 -1.968 1.00 85.75 107 PRO A N 1
ATOM 869 C CA . PRO A 1 107 ? 10.615 13.578 -3.310 1.00 85.75 107 PRO A CA 1
ATOM 870 C C . PRO A 1 107 ? 11.893 13.131 -4.017 1.00 85.75 107 PRO A C 1
ATOM 872 O O . PRO A 1 107 ? 12.948 13.753 -3.898 1.00 85.75 107 PRO A O 1
ATOM 875 N N . MET A 1 108 ? 11.777 12.065 -4.808 1.00 85.62 108 MET A N 1
ATOM 876 C CA . MET A 1 108 ? 12.856 11.677 -5.708 1.00 85.62 108 MET A CA 1
ATOM 877 C C . MET A 1 108 ? 13.055 12.788 -6.744 1.00 85.62 108 MET A C 1
ATOM 879 O O . MET A 1 108 ? 12.097 13.188 -7.405 1.00 85.62 108 MET A O 1
ATOM 883 N N . ASN A 1 109 ? 14.284 13.280 -6.891 1.00 90.44 109 ASN A N 1
ATOM 884 C CA . ASN A 1 109 ? 14.632 14.316 -7.862 1.00 90.44 109 ASN A CA 1
ATOM 885 C C . ASN A 1 109 ? 15.653 13.798 -8.889 1.00 90.44 109 ASN A C 1
ATOM 887 O O . ASN A 1 109 ? 16.277 12.748 -8.703 1.00 90.44 109 ASN A O 1
ATOM 891 N N . ALA A 1 110 ? 15.829 14.548 -9.979 1.00 91.38 110 ALA A N 1
ATOM 892 C CA . ALA A 1 110 ? 16.736 14.170 -11.061 1.00 91.38 110 ALA A CA 1
ATOM 893 C C . ALA A 1 110 ? 18.195 14.030 -10.585 1.00 91.38 110 ALA A C 1
ATOM 895 O O . ALA A 1 110 ? 18.894 13.113 -11.007 1.00 91.38 110 ALA A O 1
ATOM 896 N N . ASN A 1 111 ? 18.642 14.871 -9.647 1.00 92.88 111 ASN A N 1
ATOM 897 C CA . ASN A 1 111 ? 20.007 14.821 -9.114 1.00 92.88 111 ASN A CA 1
ATOM 898 C C . ASN A 1 111 ? 20.284 13.511 -8.361 1.00 92.88 111 ASN A C 1
ATOM 900 O O . ASN A 1 111 ? 21.342 12.902 -8.542 1.00 92.88 111 ASN A O 1
ATOM 904 N N . ILE A 1 112 ? 19.324 13.029 -7.567 1.00 92.06 112 ILE A N 1
ATOM 905 C CA . ILE A 1 112 ? 19.407 11.732 -6.887 1.00 92.06 112 ILE A CA 1
ATOM 906 C C . ILE A 1 112 ? 19.451 10.603 -7.924 1.00 92.06 112 ILE A C 1
ATOM 908 O O . ILE A 1 112 ? 20.289 9.708 -7.812 1.00 92.06 112 ILE A O 1
ATOM 912 N N . MET A 1 113 ? 18.619 10.663 -8.968 1.00 93.81 113 MET A N 1
ATOM 913 C CA . MET A 1 113 ? 18.607 9.668 -10.050 1.00 93.81 113 MET A CA 1
ATOM 914 C C . MET A 1 113 ? 19.944 9.604 -10.801 1.00 93.81 113 MET A C 1
ATOM 916 O O . MET A 1 113 ? 20.484 8.517 -11.019 1.00 93.81 113 MET A O 1
ATOM 920 N N . LEU A 1 114 ? 20.528 10.758 -11.127 1.00 92.94 114 LEU A N 1
ATOM 921 C CA . LEU A 1 114 ? 21.852 10.850 -11.743 1.00 92.94 114 LEU A CA 1
ATOM 922 C C . LEU A 1 114 ? 22.947 10.316 -10.816 1.00 92.94 114 LEU A C 1
ATOM 924 O O . LEU A 1 114 ? 23.852 9.619 -11.268 1.00 92.94 114 LEU A O 1
ATOM 928 N N . SER A 1 115 ? 22.854 10.592 -9.516 1.00 92.38 115 SER A N 1
ATOM 929 C CA . SER A 1 115 ? 23.813 10.101 -8.519 1.00 92.38 115 SER A CA 1
ATOM 930 C C . SER A 1 115 ? 23.742 8.579 -8.366 1.00 92.38 115 SER A C 1
ATOM 932 O O . SER A 1 115 ? 24.776 7.910 -8.304 1.00 92.38 115 SER A O 1
ATOM 934 N N . LEU A 1 116 ? 22.531 8.008 -8.380 1.00 92.06 116 LEU A N 1
ATOM 935 C CA . LEU A 1 116 ? 22.312 6.560 -8.420 1.00 92.06 116 LEU A CA 1
ATOM 936 C C . LEU A 1 116 ? 22.925 5.945 -9.679 1.00 92.06 116 LEU A C 1
ATOM 938 O O . LEU A 1 116 ? 23.638 4.946 -9.579 1.00 92.06 116 LEU A O 1
ATOM 942 N N . PHE A 1 117 ? 22.694 6.552 -10.844 1.00 92.75 117 PHE A N 1
ATOM 943 C CA . PHE A 1 117 ? 23.262 6.079 -12.103 1.00 92.75 117 PHE A CA 1
ATOM 944 C C . PHE A 1 117 ? 24.792 6.125 -12.099 1.00 92.75 117 PHE A C 1
ATOM 946 O O . PHE A 1 117 ? 25.421 5.117 -12.396 1.00 92.75 117 PHE A O 1
ATOM 953 N N . LYS A 1 118 ? 25.410 7.232 -11.673 1.00 91.44 118 LYS A N 1
ATOM 954 C CA . LYS A 1 118 ? 26.878 7.341 -11.567 1.00 91.44 118 LYS A CA 1
ATOM 955 C C . LYS A 1 118 ? 27.475 6.268 -10.654 1.00 91.44 118 LYS A C 1
ATOM 957 O O . LYS A 1 118 ? 28.526 5.715 -10.955 1.00 91.44 118 LYS A O 1
ATOM 962 N N . LYS A 1 119 ? 26.796 5.954 -9.549 1.00 90.19 119 LYS A N 1
ATOM 963 C CA . LYS A 1 119 ? 27.264 4.969 -8.567 1.00 90.19 119 LYS A CA 1
ATOM 964 C C . LYS A 1 119 ? 27.108 3.523 -9.035 1.00 90.19 119 LYS A C 1
ATOM 966 O O . LYS A 1 119 ? 27.942 2.683 -8.709 1.00 90.19 119 LYS A O 1
ATOM 971 N N . PHE A 1 120 ? 26.017 3.212 -9.732 1.00 89.50 120 PHE A N 1
ATOM 972 C CA . PHE A 1 120 ? 25.617 1.829 -10.000 1.00 89.50 120 PHE A CA 1
ATOM 973 C C . PHE A 1 120 ? 25.600 1.438 -11.475 1.00 89.50 120 PHE A C 1
ATOM 975 O O . PHE A 1 120 ? 25.468 0.247 -11.731 1.00 89.50 120 PHE A O 1
ATOM 982 N N . GLY A 1 121 ? 25.698 2.396 -12.399 1.00 80.88 121 GLY A N 1
ATOM 983 C CA . GLY A 1 121 ? 25.545 2.244 -13.851 1.00 80.88 121 GLY A CA 1
ATOM 984 C C . GLY A 1 121 ? 26.866 2.148 -14.616 1.00 80.88 121 GLY A C 1
ATOM 985 O O . GLY A 1 121 ? 26.903 2.411 -15.813 1.00 80.88 121 GLY A O 1
ATOM 986 N N . VAL A 1 122 ? 27.956 1.794 -13.933 1.00 73.88 122 VAL A N 1
ATOM 987 C CA . VAL A 1 122 ? 29.285 1.597 -14.536 1.00 73.88 122 VAL A CA 1
ATOM 988 C C . VAL A 1 122 ? 29.254 0.418 -15.522 1.00 73.88 122 VAL A C 1
ATOM 990 O O . VAL A 1 122 ? 28.502 -0.546 -15.336 1.00 73.88 122 VAL A O 1
ATOM 993 N N . THR A 1 123 ? 30.078 0.460 -16.568 1.00 62.94 123 THR A N 1
ATOM 994 C CA . THR A 1 123 ? 30.303 -0.650 -17.508 1.00 62.94 123 THR A CA 1
ATOM 995 C C . THR A 1 123 ? 30.544 -1.956 -16.730 1.00 62.94 123 THR A C 1
ATOM 997 O O . THR A 1 123 ? 31.349 -1.986 -15.805 1.00 62.94 123 THR A O 1
ATOM 1000 N N . ASN A 1 124 ? 29.806 -3.027 -17.051 1.00 66.75 124 ASN A N 1
ATOM 1001 C CA . ASN A 1 124 ? 29.726 -4.299 -16.296 1.00 66.75 124 ASN A CA 1
ATOM 1002 C C . ASN A 1 124 ? 28.931 -4.297 -14.975 1.00 66.75 124 ASN A C 1
ATOM 1004 O O . ASN A 1 124 ? 29.064 -5.218 -14.166 1.00 66.75 124 ASN A O 1
ATOM 1008 N N . SER A 1 125 ? 28.011 -3.349 -14.794 1.00 77.81 125 SER A N 1
ATOM 1009 C CA . SER A 1 125 ? 27.045 -3.323 -13.685 1.00 77.81 125 SER A CA 1
ATOM 1010 C C . SER A 1 125 ? 26.452 -4.699 -13.366 1.00 77.81 125 SER A C 1
ATOM 1012 O O . SER A 1 125 ? 25.923 -5.382 -14.245 1.00 77.81 125 SER A O 1
ATOM 1014 N N . SER A 1 126 ? 26.517 -5.125 -12.103 1.00 87.50 126 SER A N 1
ATOM 1015 C CA . SER A 1 126 ? 25.927 -6.401 -11.680 1.00 87.50 126 SER A CA 1
ATOM 1016 C C . SER A 1 126 ? 24.425 -6.453 -11.997 1.00 87.50 126 SER A C 1
ATOM 1018 O O . SER A 1 126 ? 23.749 -5.424 -12.002 1.00 87.50 126 SER A O 1
ATOM 1020 N N . LEU A 1 127 ? 23.868 -7.655 -12.197 1.00 89.12 127 LEU A N 1
ATOM 1021 C CA . LEU A 1 127 ? 22.424 -7.824 -12.433 1.00 89.12 127 LEU A CA 1
ATOM 1022 C C . LEU A 1 127 ? 21.574 -7.172 -11.325 1.00 89.12 127 LEU A C 1
ATOM 1024 O O . LEU A 1 127 ? 20.508 -6.624 -11.585 1.00 89.12 127 LEU A O 1
ATOM 1028 N N . LYS A 1 128 ? 22.078 -7.182 -10.085 1.00 89.69 128 LYS A N 1
ATOM 1029 C CA . LYS A 1 128 ? 21.448 -6.529 -8.932 1.00 89.69 128 LYS A CA 1
ATOM 1030 C C . LYS A 1 128 ? 21.387 -5.009 -9.091 1.00 89.69 128 LYS A C 1
ATOM 1032 O O . LYS A 1 128 ? 20.343 -4.424 -8.810 1.00 89.69 128 LYS A O 1
ATOM 1037 N N . ASN A 1 129 ? 22.482 -4.398 -9.535 1.00 91.31 129 ASN A N 1
ATOM 1038 C CA . ASN A 1 129 ? 22.574 -2.954 -9.741 1.00 91.31 129 ASN A CA 1
ATOM 1039 C C . ASN A 1 129 ? 21.713 -2.512 -10.925 1.00 91.31 129 ASN A C 1
ATOM 1041 O O . ASN A 1 129 ? 20.951 -1.561 -10.782 1.00 91.31 129 ASN A O 1
ATOM 1045 N N . LEU A 1 130 ? 21.746 -3.250 -12.042 1.00 91.81 130 LEU A N 1
ATOM 1046 C CA . LEU A 1 130 ? 20.864 -2.984 -13.183 1.00 91.81 130 LEU A CA 1
ATOM 1047 C C . LEU A 1 130 ? 19.391 -3.119 -12.806 1.00 91.81 130 LEU A C 1
ATOM 1049 O O . LEU A 1 130 ? 18.603 -2.251 -13.159 1.00 91.81 130 LEU A O 1
ATOM 1053 N N . ARG A 1 131 ? 19.017 -4.136 -12.018 1.00 93.00 131 ARG A N 1
ATOM 1054 C CA . ARG A 1 131 ? 17.645 -4.273 -11.509 1.00 93.00 131 ARG A CA 1
ATOM 1055 C C . ARG A 1 131 ? 17.230 -3.060 -10.678 1.00 93.00 131 ARG A C 1
ATOM 1057 O O . ARG A 1 131 ? 16.131 -2.553 -10.859 1.00 93.00 131 ARG A O 1
ATOM 1064 N N . LEU A 1 132 ? 18.091 -2.604 -9.764 1.00 92.94 132 LEU A N 1
ATOM 1065 C CA . LEU A 1 132 ? 17.819 -1.424 -8.938 1.00 92.94 132 LEU A CA 1
ATOM 1066 C C . LEU A 1 132 ? 17.644 -0.171 -9.804 1.00 92.94 132 LEU A C 1
ATOM 1068 O O . LEU A 1 132 ? 16.670 0.554 -9.626 1.00 92.94 132 LEU A O 1
ATOM 1072 N N . LEU A 1 133 ? 18.556 0.055 -10.752 1.00 94.50 133 LEU A N 1
ATOM 1073 C CA . LEU A 1 133 ? 18.484 1.187 -11.671 1.00 94.50 133 LEU A CA 1
ATOM 1074 C C . LEU A 1 133 ? 17.218 1.127 -12.524 1.00 94.50 133 LEU A C 1
ATOM 1076 O O . LEU A 1 133 ? 16.476 2.100 -12.540 1.00 94.50 133 LEU A O 1
ATOM 1080 N N . ALA A 1 134 ? 16.919 -0.013 -13.148 1.00 94.75 134 ALA A N 1
ATOM 1081 C CA . ALA A 1 134 ? 15.708 -0.198 -13.938 1.00 94.75 134 ALA A CA 1
ATOM 1082 C C . ALA A 1 134 ? 14.451 0.080 -13.102 1.00 94.75 134 ALA A C 1
ATOM 1084 O O . ALA A 1 134 ? 13.600 0.849 -13.530 1.00 94.75 134 ALA A O 1
ATOM 1085 N N . MET A 1 135 ? 14.359 -0.447 -11.875 1.00 94.81 135 MET A N 1
ATOM 1086 C CA . MET A 1 135 ? 13.232 -0.167 -10.979 1.00 94.81 135 MET A CA 1
ATOM 1087 C C . MET A 1 135 ? 13.093 1.325 -10.656 1.00 94.81 135 MET A C 1
ATOM 1089 O O . MET A 1 135 ? 11.997 1.871 -10.759 1.00 94.81 135 MET A O 1
ATOM 1093 N N . CYS A 1 136 ? 14.181 1.989 -10.258 1.00 94.62 136 CYS A N 1
ATOM 1094 C CA . CYS A 1 136 ? 14.148 3.400 -9.875 1.00 94.62 136 CYS A CA 1
ATOM 1095 C C . CYS A 1 136 ? 13.832 4.307 -11.067 1.00 94.62 136 CYS A C 1
ATOM 1097 O O . CYS A 1 136 ? 12.973 5.177 -10.953 1.00 94.62 136 CYS A O 1
ATOM 1099 N N . PHE A 1 137 ? 14.498 4.104 -12.206 1.00 95.00 137 PHE A N 1
ATOM 1100 C CA . PHE A 1 137 ? 14.312 4.923 -13.403 1.00 95.00 137 PHE A CA 1
ATOM 1101 C C . PHE A 1 137 ? 12.929 4.726 -14.010 1.00 95.00 137 PHE A C 1
ATOM 1103 O O . PHE A 1 137 ? 12.306 5.702 -14.425 1.00 95.00 137 PHE A O 1
ATOM 1110 N N . LEU A 1 138 ? 12.408 3.499 -13.996 1.00 94.94 138 LEU A N 1
ATOM 1111 C CA . LEU A 1 138 ? 11.064 3.221 -14.481 1.00 94.94 138 LEU A CA 1
ATOM 1112 C C . LEU A 1 138 ? 9.987 3.801 -13.561 1.00 94.94 138 LEU A C 1
ATOM 1114 O O . LEU A 1 138 ? 9.043 4.426 -14.034 1.00 94.94 138 LEU A O 1
ATOM 1118 N N . ALA A 1 139 ? 10.152 3.658 -12.243 1.00 94.25 139 ALA A N 1
ATOM 1119 C CA . ALA A 1 139 ? 9.237 4.264 -11.280 1.00 94.25 139 ALA A CA 1
ATOM 1120 C C . ALA A 1 139 ? 9.236 5.795 -11.367 1.00 94.25 139 ALA A C 1
ATOM 1122 O O . ALA A 1 139 ? 8.175 6.406 -11.285 1.00 94.25 139 ALA A O 1
ATOM 1123 N N . TYR A 1 140 ? 10.411 6.402 -11.554 1.00 94.44 140 TYR A N 1
ATOM 1124 C CA . TYR A 1 140 ? 10.559 7.848 -11.680 1.00 94.44 140 TYR A CA 1
ATOM 1125 C C . TYR A 1 140 ? 9.936 8.380 -12.977 1.00 94.44 140 TYR A C 1
ATOM 1127 O O . TYR A 1 140 ? 9.129 9.300 -12.927 1.00 94.44 140 TYR A O 1
ATOM 1135 N N . SER A 1 141 ? 10.257 7.774 -14.124 1.00 93.50 141 SER A N 1
ATOM 1136 C CA . SER A 1 141 ? 9.756 8.221 -15.435 1.00 93.50 141 SER A CA 1
ATOM 1137 C C . SER A 1 141 ? 8.266 7.948 -15.646 1.00 93.50 141 SER A C 1
ATOM 1139 O O . SER A 1 141 ? 7.571 8.773 -16.229 1.00 93.50 141 SER A O 1
ATOM 1141 N N . GLY A 1 142 ? 7.755 6.821 -15.145 1.00 91.25 142 GLY A N 1
ATOM 1142 C CA . GLY A 1 142 ? 6.342 6.457 -15.260 1.00 91.25 142 GLY A CA 1
ATOM 1143 C C . GLY A 1 142 ? 5.462 6.919 -14.094 1.00 91.25 142 GLY A C 1
ATOM 1144 O O . GLY A 1 142 ? 4.277 6.595 -14.080 1.00 91.25 142 GLY A O 1
ATOM 1145 N N . PHE A 1 143 ? 6.022 7.611 -13.092 1.00 91.00 143 PHE A N 1
ATOM 1146 C CA . PHE A 1 143 ? 5.348 7.949 -11.825 1.00 91.00 143 PHE A CA 1
ATOM 1147 C C . PHE A 1 143 ? 4.653 6.745 -11.163 1.00 91.00 143 PHE A C 1
ATOM 1149 O O . PHE A 1 143 ? 3.588 6.865 -10.548 1.00 91.00 143 PHE A O 1
ATOM 1156 N N . LEU A 1 144 ? 5.261 5.565 -11.299 1.00 90.56 144 LEU A N 1
ATOM 1157 C CA . LEU A 1 144 ? 4.657 4.305 -10.888 1.00 90.56 144 LEU A CA 1
ATOM 1158 C C . LEU A 1 144 ? 4.806 4.100 -9.385 1.00 90.56 144 LEU A C 1
ATOM 1160 O O . LEU A 1 144 ? 5.878 4.271 -8.794 1.00 90.56 144 LEU A O 1
ATOM 1164 N N . ARG A 1 145 ? 3.733 3.633 -8.754 1.00 89.81 145 ARG A N 1
ATOM 1165 C CA . ARG A 1 145 ? 3.798 3.120 -7.388 1.00 89.81 145 ARG A CA 1
ATOM 1166 C C . ARG A 1 145 ? 4.531 1.789 -7.384 1.00 89.81 145 ARG A C 1
ATOM 1168 O O . ARG A 1 145 ? 4.429 0.998 -8.315 1.00 89.81 145 ARG A O 1
ATOM 1175 N N . TYR A 1 146 ? 5.164 1.472 -6.260 1.00 89.94 146 TYR A N 1
ATOM 1176 C CA . TYR A 1 146 ? 5.816 0.175 -6.072 1.00 89.94 146 TYR A CA 1
ATOM 1177 C C . TYR A 1 146 ? 4.891 -1.020 -6.379 1.00 89.94 146 TYR A C 1
ATOM 1179 O O . TYR A 1 146 ? 5.314 -1.987 -7.001 1.00 89.94 146 TYR A O 1
ATOM 1187 N N . SER A 1 147 ? 3.613 -0.943 -5.984 1.00 88.56 147 SER A N 1
ATOM 1188 C CA . SER A 1 147 ? 2.633 -2.001 -6.261 1.00 88.56 147 SER A CA 1
ATOM 1189 C C . SER A 1 147 ? 2.352 -2.206 -7.7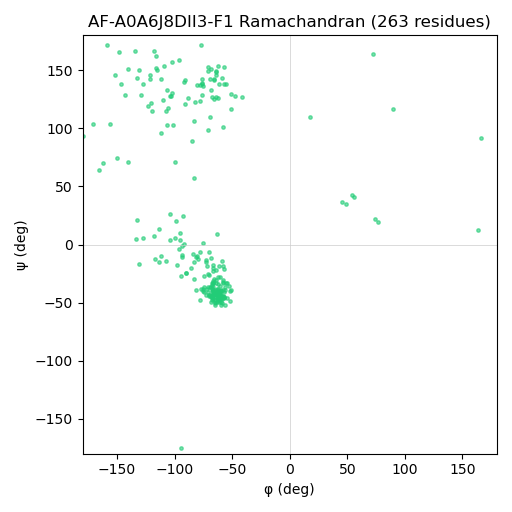48 1.00 88.56 147 SER A C 1
ATOM 1191 O O . SER A 1 147 ? 2.041 -3.321 -8.136 1.00 88.56 147 SER A O 1
ATOM 1193 N N . GLU A 1 148 ? 2.447 -1.145 -8.550 1.00 91.62 148 GLU A N 1
ATOM 1194 C CA . GLU A 1 148 ? 2.268 -1.197 -10.004 1.00 91.62 148 GLU A CA 1
ATOM 1195 C C . GLU A 1 148 ? 3.550 -1.755 -10.634 1.00 91.62 148 GLU A C 1
ATOM 1197 O O . GLU A 1 148 ? 3.504 -2.734 -11.371 1.00 91.62 148 GLU A O 1
ATOM 1202 N N . LEU A 1 149 ? 4.709 -1.222 -10.230 1.00 92.75 149 LEU A N 1
ATOM 1203 C CA . LEU A 1 149 ? 6.030 -1.640 -10.699 1.00 92.75 149 LEU A CA 1
ATOM 1204 C C . LEU A 1 149 ? 6.281 -3.147 -10.517 1.00 92.75 149 LEU A C 1
ATOM 1206 O O . LEU A 1 149 ? 6.752 -3.814 -11.434 1.00 92.75 149 LEU A O 1
ATOM 1210 N N . CYS A 1 150 ? 5.954 -3.704 -9.348 1.00 91.19 150 CYS A N 1
ATOM 1211 C CA . CYS A 1 150 ? 6.156 -5.127 -9.061 1.00 91.19 150 CYS A CA 1
ATOM 1212 C C . CYS A 1 150 ? 5.178 -6.064 -9.779 1.00 91.19 150 CYS A C 1
ATOM 1214 O O . CYS A 1 150 ? 5.403 -7.271 -9.770 1.00 91.19 150 CYS A O 1
ATOM 1216 N N . GLN A 1 151 ? 4.102 -5.537 -10.363 1.00 91.12 151 GLN A N 1
ATOM 1217 C CA . GLN A 1 151 ? 3.125 -6.315 -11.124 1.00 91.12 151 GLN A CA 1
ATOM 1218 C C . GLN A 1 151 ? 3.388 -6.281 -12.633 1.00 91.12 151 GLN A C 1
ATOM 1220 O O . GLN A 1 151 ? 2.699 -6.966 -13.384 1.00 91.12 151 GLN A O 1
ATOM 1225 N N . ILE A 1 152 ? 4.386 -5.518 -13.091 1.00 93.44 152 ILE A N 1
ATOM 1226 C CA . ILE A 1 152 ? 4.754 -5.482 -14.506 1.00 93.44 152 ILE A CA 1
ATOM 1227 C C . ILE A 1 152 ? 5.291 -6.853 -14.918 1.00 93.44 152 ILE A C 1
ATOM 1229 O O . ILE A 1 152 ? 6.243 -7.372 -14.324 1.00 93.44 152 ILE A O 1
ATOM 1233 N N . ARG A 1 153 ? 4.685 -7.412 -15.963 1.00 94.44 153 ARG A N 1
ATOM 1234 C CA . ARG A 1 153 ? 5.104 -8.647 -16.624 1.00 94.44 153 ARG A CA 1
ATOM 1235 C C . ARG A 1 153 ? 5.830 -8.321 -17.918 1.00 94.44 153 ARG A C 1
ATOM 1237 O O . ARG A 1 153 ? 5.631 -7.237 -18.464 1.00 94.44 153 ARG A O 1
ATOM 1244 N N . ALA A 1 154 ? 6.660 -9.236 -18.405 1.00 94.00 154 ALA A N 1
ATOM 1245 C CA . ALA A 1 154 ? 7.452 -9.000 -19.609 1.00 94.00 154 ALA A CA 1
ATOM 1246 C C . ALA A 1 154 ? 6.551 -8.679 -20.815 1.00 94.00 154 ALA A C 1
ATOM 1248 O O . ALA A 1 154 ? 6.742 -7.643 -21.451 1.00 94.00 154 ALA A O 1
ATOM 1249 N N . LYS A 1 155 ? 5.468 -9.450 -20.996 1.00 94.31 155 LYS A N 1
ATOM 1250 C CA . LYS A 1 155 ? 4.442 -9.216 -22.028 1.00 94.31 155 LYS A CA 1
ATOM 1251 C C . LYS A 1 155 ? 3.750 -7.844 -21.968 1.00 94.31 155 LYS A C 1
ATOM 1253 O O . LYS A 1 155 ? 3.105 -7.442 -22.929 1.00 94.31 155 LYS A O 1
ATOM 1258 N N . HIS A 1 156 ? 3.812 -7.136 -20.835 1.00 95.00 156 HIS A N 1
ATOM 1259 C CA . HIS A 1 156 ? 3.188 -5.815 -20.695 1.00 95.00 156 HIS A CA 1
ATOM 1260 C C . HIS A 1 156 ? 4.027 -4.691 -21.300 1.00 95.00 156 HIS A C 1
ATOM 1262 O O . HIS A 1 156 ? 3.540 -3.562 -21.365 1.00 95.00 156 HIS A O 1
ATOM 1268 N N . ILE A 1 157 ? 5.271 -4.972 -21.692 1.00 95.75 157 ILE A N 1
ATOM 1269 C CA . ILE A 1 157 ? 6.214 -3.978 -22.194 1.00 95.75 157 ILE A CA 1
ATOM 1270 C C . ILE A 1 157 ? 6.343 -4.140 -23.703 1.00 95.75 157 ILE A C 1
ATOM 1272 O O . ILE A 1 157 ? 6.813 -5.162 -24.194 1.00 95.75 157 ILE A O 1
ATOM 1276 N N . THR A 1 158 ? 5.958 -3.104 -24.440 1.00 95.69 158 THR A N 1
ATOM 1277 C CA . THR A 1 158 ? 6.146 -3.024 -25.890 1.00 95.69 158 THR A CA 1
ATOM 1278 C C . THR A 1 158 ? 7.206 -1.973 -26.190 1.00 95.69 158 THR A C 1
ATOM 1280 O O . THR A 1 158 ? 7.089 -0.831 -25.751 1.00 95.69 158 THR A O 1
ATOM 1283 N N . PHE A 1 159 ? 8.256 -2.359 -26.911 1.00 94.25 159 PHE A N 1
ATOM 1284 C CA . PHE A 1 159 ? 9.317 -1.442 -27.324 1.00 94.25 159 PHE A CA 1
ATOM 1285 C C . PHE A 1 159 ? 8.974 -0.843 -28.687 1.00 94.25 159 PHE A C 1
ATOM 1287 O O . PHE A 1 159 ? 8.809 -1.580 -29.657 1.00 94.25 159 PHE A O 1
ATOM 1294 N N . GLY A 1 160 ? 8.867 0.482 -28.745 1.00 92.62 160 GLY A N 1
ATOM 1295 C CA . GLY A 1 160 ? 8.829 1.251 -29.983 1.00 92.62 160 GLY A CA 1
ATOM 1296 C C . GLY A 1 160 ? 10.220 1.762 -30.368 1.00 92.62 160 GLY A C 1
ATOM 1297 O O . GLY A 1 160 ? 11.220 1.461 -29.711 1.00 92.62 160 GLY A O 1
ATOM 1298 N N . ASN A 1 161 ? 10.280 2.570 -31.427 1.00 91.81 161 ASN A N 1
ATOM 1299 C CA . ASN A 1 161 ? 11.538 3.158 -31.903 1.00 91.81 161 ASN A CA 1
ATOM 1300 C C . ASN A 1 161 ? 12.098 4.184 -30.899 1.00 91.81 161 ASN A C 1
ATOM 1302 O O . ASN A 1 161 ? 13.267 4.101 -30.500 1.00 91.81 161 ASN A O 1
ATOM 1306 N N . ASP A 1 162 ? 11.223 5.082 -30.434 1.00 94.00 162 ASP A N 1
ATOM 1307 C CA . ASP A 1 162 ? 11.567 6.242 -29.600 1.00 94.00 162 ASP A CA 1
ATOM 1308 C C . ASP A 1 162 ? 10.915 6.204 -28.212 1.00 94.00 162 ASP A C 1
ATOM 1310 O O . ASP A 1 162 ? 11.006 7.158 -27.439 1.00 94.00 162 ASP A O 1
ATOM 1314 N N . HIS A 1 163 ? 10.258 5.101 -27.854 1.00 94.38 163 HIS A N 1
ATOM 1315 C CA . HIS A 1 163 ? 9.551 4.965 -26.583 1.00 94.38 163 HIS A CA 1
ATOM 1316 C C . HIS A 1 163 ? 9.344 3.505 -26.183 1.00 94.38 163 HIS A C 1
ATOM 1318 O O . HIS A 1 163 ? 9.590 2.578 -26.955 1.00 94.38 163 HIS A O 1
ATOM 1324 N N . ILE A 1 164 ? 8.863 3.304 -24.960 1.00 95.94 164 ILE A N 1
ATOM 1325 C CA . ILE A 1 164 ? 8.247 2.052 -24.522 1.00 95.94 164 ILE A CA 1
ATOM 1326 C C . ILE A 1 164 ? 6.824 2.316 -24.052 1.00 95.94 164 ILE A C 1
ATOM 1328 O O . ILE A 1 164 ? 6.560 3.320 -23.389 1.00 95.94 164 ILE A O 1
ATOM 1332 N N . ASP A 1 165 ? 5.935 1.379 -24.354 1.00 95.31 165 ASP A N 1
ATOM 1333 C CA . ASP A 1 165 ? 4.580 1.333 -23.827 1.00 95.31 165 ASP A CA 1
ATOM 1334 C C . ASP A 1 165 ? 4.498 0.259 -22.747 1.00 95.31 165 ASP A C 1
ATOM 1336 O O . ASP A 1 165 ? 4.877 -0.894 -22.962 1.00 95.31 165 ASP A O 1
ATOM 1340 N N . ILE A 1 166 ? 3.994 0.636 -21.573 1.00 95.19 166 ILE A N 1
ATOM 1341 C CA . ILE A 1 166 ? 3.835 -0.266 -20.432 1.00 95.19 166 ILE A CA 1
ATOM 1342 C C . ILE A 1 166 ? 2.373 -0.333 -20.043 1.00 95.19 166 ILE A C 1
ATOM 1344 O O . ILE A 1 166 ? 1.764 0.675 -19.678 1.00 95.19 166 ILE A O 1
ATOM 1348 N N . TYR A 1 167 ? 1.827 -1.542 -20.072 1.00 94.56 167 TYR A N 1
ATOM 1349 C CA . TYR A 1 167 ? 0.494 -1.823 -19.569 1.00 94.56 167 TYR A CA 1
ATOM 1350 C C . TYR A 1 167 ? 0.517 -2.165 -18.072 1.00 94.56 167 TYR A C 1
ATOM 1352 O O . TYR A 1 167 ? 1.222 -3.067 -17.620 1.00 94.56 167 TYR A O 1
ATOM 1360 N N . ILE A 1 168 ? -0.282 -1.443 -17.293 1.00 91.25 168 ILE A N 1
ATOM 1361 C CA . ILE A 1 168 ? -0.515 -1.697 -15.874 1.00 91.25 168 ILE A CA 1
ATOM 1362 C C . ILE A 1 168 ? -1.920 -2.270 -15.728 1.00 91.25 168 ILE A C 1
ATOM 1364 O O . ILE A 1 168 ? -2.895 -1.575 -15.994 1.00 91.25 168 ILE A O 1
ATOM 1368 N N . GLU A 1 169 ? -2.021 -3.523 -15.287 1.00 87.00 169 GLU A N 1
ATOM 1369 C CA . GLU A 1 169 ? -3.298 -4.237 -15.127 1.00 87.00 169 GLU A CA 1
ATOM 1370 C C . GLU A 1 169 ? -4.175 -3.658 -14.012 1.00 87.00 169 GLU A C 1
ATOM 1372 O O . GLU A 1 169 ? -5.400 -3.688 -14.098 1.00 87.00 169 GLU A O 1
ATOM 1377 N N . SER A 1 170 ? -3.562 -3.172 -12.930 1.00 84.25 170 SER A N 1
ATOM 1378 C CA . SER A 1 170 ? -4.302 -2.651 -11.785 1.00 84.25 170 SER A CA 1
ATOM 1379 C C . SER A 1 170 ? -3.518 -1.580 -11.038 1.00 84.25 170 SER A C 1
ATOM 1381 O O . SER A 1 170 ? -2.295 -1.640 -10.916 1.00 84.25 170 SER A O 1
ATOM 1383 N N . SER A 1 171 ? -4.236 -0.596 -10.504 1.00 83.62 171 SER A N 1
ATOM 1384 C CA . SER A 1 171 ? -3.674 0.460 -9.664 1.00 83.62 171 SER A CA 1
ATOM 1385 C C . SER A 1 171 ? -4.546 0.679 -8.435 1.00 83.62 171 SER A C 1
ATOM 1387 O O . SER A 1 171 ? -5.694 0.241 -8.376 1.00 83.62 171 SER A O 1
ATOM 1389 N N . LYS A 1 172 ? -4.030 1.409 -7.440 1.00 79.94 172 LYS A N 1
ATOM 1390 C CA . LYS A 1 172 ? -4.809 1.741 -6.234 1.00 79.94 172 LYS A CA 1
ATOM 1391 C C . LYS A 1 172 ? -6.110 2.491 -6.562 1.00 79.94 172 LYS A C 1
ATOM 1393 O O . LYS A 1 172 ? -7.085 2.349 -5.833 1.00 79.94 172 LYS A O 1
ATOM 1398 N N . THR A 1 173 ? -6.097 3.307 -7.612 1.00 77.19 173 THR A N 1
ATOM 1399 C CA . THR A 1 173 ? -7.236 4.125 -8.059 1.00 77.19 173 THR A CA 1
ATOM 1400 C C . THR A 1 173 ? -8.081 3.442 -9.134 1.00 77.19 173 THR A C 1
ATOM 1402 O O . THR A 1 173 ? -9.157 3.931 -9.447 1.00 77.19 173 THR A O 1
ATOM 1405 N N . ASP A 1 174 ? -7.622 2.316 -9.681 1.00 81.06 174 ASP A N 1
ATOM 1406 C CA . ASP A 1 174 ? -8.345 1.518 -10.672 1.00 81.06 174 ASP A CA 1
ATOM 1407 C C . ASP A 1 174 ? -9.022 0.324 -9.988 1.00 81.06 174 ASP A C 1
ATOM 1409 O O . ASP A 1 174 ? -8.596 -0.827 -10.097 1.00 81.06 174 ASP A O 1
ATOM 1413 N N . CYS A 1 175 ? -10.068 0.618 -9.213 1.00 73.56 175 CYS A N 1
ATOM 1414 C CA . CYS A 1 175 ? -10.806 -0.396 -8.457 1.00 73.56 175 CYS A CA 1
ATOM 1415 C C . CYS A 1 175 ? -11.525 -1.421 -9.351 1.00 73.56 175 CYS A C 1
ATOM 1417 O O . CYS A 1 175 ? -11.775 -2.534 -8.893 1.00 73.56 175 CYS A O 1
ATOM 1419 N N . TYR A 1 176 ? -11.799 -1.073 -10.612 1.00 80.00 176 TYR A N 1
ATOM 1420 C CA . TYR A 1 176 ? -12.482 -1.934 -11.582 1.00 80.00 176 TYR A CA 1
ATOM 1421 C C . TYR A 1 176 ? -11.534 -2.640 -12.561 1.00 80.00 176 TYR A C 1
ATOM 1423 O O . TYR A 1 176 ? -12.012 -3.329 -13.456 1.00 80.00 176 TYR A O 1
ATOM 1431 N N . ARG A 1 177 ? -10.210 -2.504 -12.386 1.00 81.25 177 ARG A N 1
ATOM 1432 C CA . ARG A 1 177 ? -9.180 -3.168 -13.207 1.00 81.25 177 ARG A CA 1
ATOM 1433 C C . ARG A 1 177 ? -9.340 -2.917 -14.710 1.00 81.25 177 ARG A C 1
ATOM 1435 O O . ARG A 1 177 ? -9.201 -3.835 -15.515 1.00 81.25 177 ARG A O 1
ATOM 1442 N N . LYS A 1 178 ? -9.643 -1.676 -15.092 1.00 83.62 178 LYS A N 1
ATOM 1443 C CA . LYS A 1 178 ? -9.674 -1.275 -16.508 1.00 83.62 178 LYS A CA 1
ATOM 1444 C C . LYS A 1 178 ? -8.281 -1.317 -17.139 1.00 83.62 178 LYS A C 1
ATOM 1446 O O . LYS A 1 1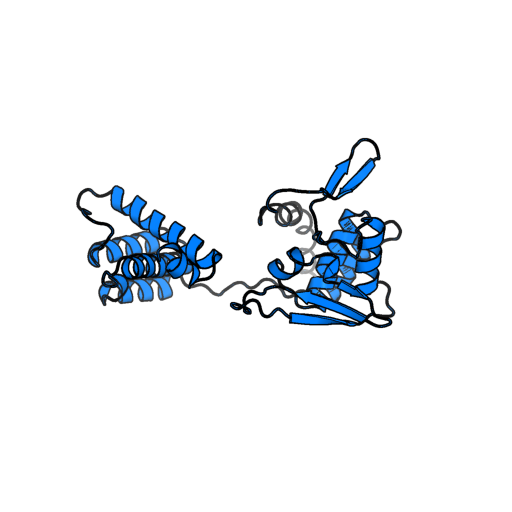78 ? -8.164 -1.435 -18.355 1.00 83.62 178 LYS A O 1
ATOM 1451 N N . GLY A 1 179 ? -7.245 -1.222 -16.309 1.00 86.12 179 GLY A N 1
ATOM 1452 C CA . GLY A 1 179 ? -5.864 -1.126 -16.728 1.00 86.12 179 GLY A CA 1
ATOM 1453 C C . GLY A 1 179 ? -5.540 0.236 -17.338 1.00 86.12 179 GLY A C 1
ATOM 1454 O O . GLY A 1 179 ? -6.412 1.039 -17.680 1.00 86.12 179 GLY A O 1
ATOM 1455 N N . LYS A 1 180 ? -4.247 0.535 -17.452 1.00 88.88 180 LYS A N 1
ATOM 1456 C CA . LYS A 1 180 ? -3.767 1.771 -18.076 1.00 88.88 180 LYS A CA 1
ATOM 1457 C C . LYS A 1 180 ? -2.444 1.538 -18.788 1.00 88.88 180 LYS A C 1
ATOM 1459 O O . LYS A 1 180 ? -1.560 0.877 -18.252 1.00 88.88 180 LYS A O 1
ATOM 1464 N N . LYS A 1 181 ? -2.307 2.117 -19.981 1.00 90.25 181 LYS A N 1
ATOM 1465 C CA . LYS A 1 181 ? -1.029 2.201 -20.692 1.00 90.25 181 LYS A CA 1
ATOM 1466 C C . LYS A 1 181 ? -0.323 3.510 -20.350 1.00 90.25 181 LYS A C 1
ATOM 1468 O O . LYS A 1 181 ? -0.968 4.555 -20.249 1.00 90.25 181 LYS A O 1
ATOM 1473 N N . PHE A 1 182 ? 0.989 3.440 -20.171 1.00 89.75 182 PHE A N 1
ATOM 1474 C CA . PHE A 1 182 ? 1.857 4.595 -19.985 1.00 89.75 182 PHE A CA 1
ATOM 1475 C C . PHE A 1 182 ? 3.007 4.523 -20.977 1.00 89.75 182 PHE A C 1
ATOM 1477 O O . PHE A 1 182 ? 3.578 3.451 -21.177 1.00 89.75 182 PHE A O 1
ATOM 1484 N N . LEU A 1 183 ? 3.336 5.673 -21.553 1.00 94.12 183 LEU A N 1
ATOM 1485 C CA . LEU A 1 183 ? 4.413 5.824 -22.515 1.00 94.12 183 LEU A CA 1
ATOM 1486 C C . LEU A 1 183 ? 5.622 6.440 -21.815 1.00 94.12 183 LEU A C 1
ATOM 1488 O O . LEU A 1 183 ? 5.494 7.445 -21.113 1.00 94.12 183 LEU A O 1
ATOM 1492 N N . ILE A 1 184 ? 6.793 5.837 -22.000 1.00 95.00 184 ILE A N 1
ATOM 1493 C CA . ILE A 1 184 ? 8.065 6.360 -21.502 1.00 95.00 184 ILE A CA 1
ATOM 1494 C C . ILE A 1 184 ? 8.970 6.599 -22.702 1.00 95.00 184 ILE A C 1
ATOM 1496 O O . ILE A 1 184 ? 9.359 5.660 -23.395 1.00 95.00 184 ILE A O 1
ATOM 1500 N N . ALA A 1 185 ? 9.297 7.867 -22.937 1.00 94.50 185 ALA A N 1
ATOM 1501 C CA . ALA A 1 185 ? 10.165 8.263 -24.034 1.00 94.50 185 ALA A CA 1
ATOM 1502 C C . ALA A 1 185 ? 11.590 7.727 -23.838 1.00 94.50 185 ALA A C 1
ATOM 1504 O O . ALA A 1 185 ? 12.140 7.697 -22.729 1.00 94.50 185 ALA A O 1
ATOM 1505 N N . LYS A 1 186 ? 12.196 7.315 -24.944 1.00 94.50 186 LYS A N 1
ATOM 1506 C CA . LYS A 1 186 ? 13.616 7.017 -25.044 1.00 94.50 186 LYS A CA 1
ATOM 1507 C C . LYS A 1 186 ? 14.378 8.338 -25.073 1.00 94.50 186 LYS A C 1
ATOM 1509 O O . LYS A 1 186 ? 13.983 9.291 -25.733 1.00 94.50 186 LYS A O 1
ATOM 1514 N N . LEU A 1 187 ? 15.470 8.386 -24.325 1.00 92.25 187 LEU A N 1
ATOM 1515 C CA . LEU A 1 187 ? 16.353 9.539 -24.234 1.00 92.25 187 LEU A CA 1
ATOM 1516 C C . LEU A 1 187 ? 17.681 9.184 -24.889 1.00 92.25 187 LEU A C 1
ATOM 1518 O O . LEU A 1 187 ? 18.188 8.078 -24.688 1.00 92.25 187 LEU A O 1
ATOM 1522 N N . ASP A 1 188 ? 18.285 10.135 -25.593 1.00 90.25 188 ASP A N 1
ATOM 1523 C CA . ASP A 1 188 ? 19.641 9.980 -26.124 1.00 90.25 188 ASP A CA 1
ATOM 1524 C C . ASP A 1 188 ? 20.690 10.322 -25.056 1.00 90.25 188 ASP A C 1
ATOM 1526 O O . ASP A 1 188 ? 21.460 11.273 -25.149 1.00 90.25 188 ASP A O 1
ATOM 1530 N N . GLN A 1 189 ? 20.616 9.614 -23.930 1.00 89.12 189 GLN A N 1
ATOM 1531 C CA . GLN A 1 189 ? 21.457 9.831 -22.759 1.00 89.12 189 GLN A CA 1
ATOM 1532 C C . GLN A 1 189 ? 21.853 8.488 -22.150 1.00 89.12 189 GLN A C 1
ATOM 1534 O O . GLN A 1 189 ? 21.090 7.519 -22.180 1.00 89.12 189 GLN A O 1
ATOM 1539 N N . ALA A 1 190 ? 23.024 8.433 -21.509 1.00 87.50 190 ALA A N 1
ATOM 1540 C CA . ALA A 1 190 ? 23.501 7.210 -20.856 1.00 87.50 190 ALA A CA 1
ATOM 1541 C C . ALA A 1 190 ? 22.525 6.684 -19.785 1.00 87.50 190 ALA A C 1
ATOM 1543 O O . ALA A 1 190 ? 22.380 5.477 -19.615 1.00 87.50 190 ALA A O 1
ATOM 1544 N N . HIS A 1 191 ? 21.815 7.591 -19.109 1.00 90.19 191 HIS A N 1
ATOM 1545 C CA . HIS A 1 191 ? 20.846 7.296 -18.055 1.00 90.19 191 HIS A CA 1
ATOM 1546 C C . HIS A 1 191 ? 19.402 7.153 -18.579 1.00 90.19 191 HIS A C 1
ATOM 1548 O O . HIS A 1 191 ? 18.439 7.375 -17.845 1.00 90.19 191 HIS A O 1
ATOM 1554 N N . CYS A 1 192 ? 19.232 6.806 -19.858 1.00 93.44 192 CYS A N 1
ATOM 1555 C CA . CYS A 1 192 ? 17.919 6.597 -20.455 1.00 93.44 192 CYS A CA 1
ATOM 1556 C C . CYS A 1 192 ? 17.166 5.437 -19.766 1.00 93.44 192 CYS A C 1
ATOM 1558 O O . CYS A 1 192 ? 17.671 4.311 -19.767 1.00 93.44 192 CYS A O 1
ATOM 1560 N N . PRO A 1 193 ? 15.927 5.642 -19.271 1.00 93.94 193 PRO A N 1
ATOM 1561 C CA . PRO A 1 193 ? 15.149 4.592 -18.606 1.00 93.94 193 PRO A CA 1
ATOM 1562 C C . PRO A 1 193 ? 14.887 3.388 -19.522 1.00 93.94 193 PRO A C 1
ATOM 1564 O O . PRO A 1 193 ? 15.017 2.249 -19.079 1.00 93.94 193 PRO A O 1
ATOM 1567 N N . VAL A 1 194 ? 14.596 3.632 -20.807 1.00 95.12 194 VAL A N 1
ATOM 1568 C CA . VAL A 1 194 ? 14.385 2.582 -21.821 1.00 95.12 194 VAL A CA 1
ATOM 1569 C C . VAL A 1 194 ? 15.634 1.718 -22.015 1.00 95.12 194 VAL A C 1
ATOM 1571 O O . VAL A 1 194 ? 15.541 0.492 -22.006 1.00 95.12 194 VAL A O 1
ATOM 1574 N N . LYS A 1 195 ? 16.811 2.346 -22.135 1.00 93.56 195 LYS A N 1
ATOM 1575 C CA . LYS A 1 195 ? 18.091 1.648 -22.300 1.00 93.56 195 LYS A CA 1
ATOM 1576 C C . LYS A 1 195 ? 18.438 0.816 -21.069 1.00 93.56 195 LYS A C 1
ATOM 1578 O O . LYS A 1 195 ? 18.681 -0.375 -21.197 1.00 93.56 195 LYS A O 1
ATOM 1583 N N . ILE A 1 196 ? 18.360 1.415 -19.878 1.00 94.06 196 ILE A N 1
ATOM 1584 C CA . ILE A 1 196 ? 18.621 0.724 -18.605 1.00 94.06 196 ILE A CA 1
ATOM 1585 C C . ILE A 1 196 ? 17.699 -0.493 -18.445 1.00 94.06 196 ILE A C 1
ATOM 1587 O O . ILE A 1 196 ? 18.132 -1.547 -17.975 1.00 94.06 196 ILE A O 1
ATOM 1591 N N . LEU A 1 197 ? 16.425 -0.357 -18.824 1.00 94.81 197 LEU A N 1
ATOM 1592 C CA . LEU A 1 197 ? 15.470 -1.457 -18.787 1.00 94.81 197 LEU A CA 1
ATOM 1593 C C . LEU A 1 197 ? 15.831 -2.562 -19.788 1.00 94.81 197 LEU A C 1
ATOM 1595 O O . LEU A 1 197 ? 15.814 -3.726 -19.395 1.00 94.81 197 LEU A O 1
ATOM 1599 N N . SER A 1 198 ? 16.173 -2.224 -21.037 1.00 93.62 198 SER A N 1
ATOM 1600 C CA . SER A 1 198 ? 16.619 -3.216 -22.029 1.00 93.62 198 SER A CA 1
ATOM 1601 C C . SER A 1 198 ? 17.862 -3.954 -21.538 1.00 93.62 198 SER A C 1
ATOM 1603 O O . SER A 1 198 ? 17.839 -5.177 -21.447 1.00 93.62 198 SER A O 1
ATOM 1605 N N . ASP A 1 199 ? 18.888 -3.221 -21.093 1.00 92.38 199 ASP A N 1
ATOM 1606 C CA . ASP A 1 199 ? 20.131 -3.788 -20.560 1.00 92.38 199 ASP A CA 1
ATOM 1607 C C . ASP A 1 199 ? 19.855 -4.746 -19.390 1.00 92.38 199 ASP A C 1
ATOM 1609 O O . ASP A 1 199 ? 20.483 -5.802 -19.263 1.00 92.38 199 ASP A O 1
ATOM 1613 N N . TYR A 1 200 ? 18.895 -4.396 -18.524 1.00 93.44 200 TYR A N 1
ATOM 1614 C CA . TYR A 1 200 ? 18.447 -5.275 -17.452 1.00 93.44 200 TYR A CA 1
ATOM 1615 C C . TYR A 1 200 ? 17.777 -6.541 -17.991 1.00 93.44 200 TYR A C 1
ATOM 1617 O O . TYR A 1 200 ? 18.183 -7.624 -17.578 1.00 93.44 200 TYR A O 1
ATOM 1625 N N . LEU A 1 201 ? 16.785 -6.428 -18.881 1.00 93.06 201 LEU A N 1
ATOM 1626 C CA . LEU A 1 201 ? 16.051 -7.570 -19.443 1.00 93.06 201 LEU A CA 1
ATOM 1627 C C . LEU A 1 201 ? 16.983 -8.536 -20.184 1.00 93.06 201 LEU A C 1
ATOM 1629 O O . LEU A 1 201 ? 16.909 -9.749 -19.971 1.00 93.06 201 LEU A O 1
ATOM 1633 N N . ASP A 1 202 ? 17.905 -7.994 -20.975 1.00 92.12 202 ASP A N 1
ATOM 1634 C CA . ASP A 1 202 ? 18.850 -8.762 -21.778 1.00 92.12 202 ASP A CA 1
ATOM 1635 C C . ASP A 1 202 ? 19.862 -9.483 -20.865 1.00 92.12 202 ASP A C 1
ATOM 1637 O O . ASP A 1 202 ? 20.076 -10.693 -20.987 1.00 92.12 202 ASP A O 1
ATOM 1641 N N . LYS A 1 203 ? 20.410 -8.796 -19.848 1.00 91.06 203 LYS A N 1
ATOM 1642 C CA . LYS A 1 203 ? 21.316 -9.421 -18.862 1.00 91.06 203 LYS A CA 1
ATOM 1643 C C . LYS A 1 203 ? 20.605 -10.435 -17.965 1.00 91.06 203 LYS A C 1
ATOM 1645 O O . LYS A 1 203 ? 21.210 -11.419 -17.533 1.00 91.06 203 LYS A O 1
ATOM 1650 N N . ALA A 1 204 ? 19.339 -10.181 -17.661 1.00 89.88 204 ALA A N 1
ATOM 1651 C CA . ALA A 1 204 ? 18.458 -11.057 -16.906 1.00 89.88 204 ALA A CA 1
ATOM 1652 C C . ALA A 1 204 ? 18.027 -12.300 -17.697 1.00 89.88 204 ALA A C 1
ATOM 1654 O O . ALA A 1 204 ? 17.598 -13.274 -17.076 1.00 89.88 204 ALA A O 1
ATOM 1655 N N . LYS A 1 205 ? 18.156 -12.273 -19.031 1.00 90.62 205 LYS A N 1
ATOM 1656 C CA . LYS A 1 205 ? 17.625 -13.284 -19.955 1.00 90.62 205 LYS A CA 1
ATOM 1657 C C . LYS A 1 205 ? 16.118 -13.490 -19.779 1.00 90.62 205 LYS A C 1
ATOM 1659 O O . LYS A 1 205 ? 15.642 -14.622 -19.753 1.00 90.62 205 LYS A O 1
ATOM 1664 N N . ILE A 1 206 ? 15.383 -12.394 -19.593 1.00 90.00 206 ILE A N 1
ATOM 1665 C CA . ILE A 1 206 ? 13.921 -12.430 -19.499 1.00 90.00 206 ILE A CA 1
ATOM 1666 C C . ILE A 1 206 ? 13.357 -12.461 -20.914 1.00 90.00 206 ILE A C 1
ATOM 1668 O O . ILE A 1 206 ? 13.614 -11.554 -21.704 1.00 90.00 206 ILE A O 1
ATOM 1672 N N . ASP A 1 207 ? 12.564 -13.487 -21.210 1.00 90.69 207 ASP A N 1
ATOM 1673 C CA . ASP A 1 207 ? 11.806 -13.530 -22.452 1.00 90.69 207 ASP A CA 1
ATOM 1674 C C . ASP A 1 207 ? 10.719 -12.443 -22.451 1.00 90.69 207 ASP A C 1
ATOM 1676 O O . ASP A 1 207 ? 9.909 -12.355 -21.524 1.00 90.69 207 ASP A O 1
ATOM 1680 N N . ARG A 1 208 ? 10.699 -11.621 -23.502 1.00 88.81 208 ARG A N 1
ATOM 1681 C CA . ARG A 1 208 ? 9.798 -10.470 -23.637 1.00 88.81 208 ARG A CA 1
ATOM 1682 C C . ARG A 1 208 ? 8.344 -10.898 -23.854 1.00 88.81 208 ARG A C 1
ATOM 1684 O O . ARG A 1 208 ? 7.449 -10.161 -23.455 1.00 88.81 208 ARG A O 1
ATOM 1691 N N . SER A 1 209 ? 8.099 -12.088 -24.409 1.00 89.69 209 SER A N 1
ATOM 1692 C CA . SER A 1 209 ? 6.746 -12.651 -24.550 1.00 89.69 209 SER A CA 1
ATOM 1693 C C . SER A 1 209 ? 6.210 -13.330 -23.289 1.00 89.69 209 SER A C 1
ATOM 1695 O O . SER A 1 209 ? 5.022 -13.646 -23.226 1.00 89.69 209 SER A O 1
ATOM 1697 N N . SER A 1 210 ? 7.053 -13.551 -22.279 1.00 91.75 210 SER A N 1
ATOM 1698 C CA . SER A 1 210 ? 6.661 -14.326 -21.103 1.00 91.75 210 SER A CA 1
ATOM 1699 C C . SER A 1 210 ? 5.618 -13.618 -20.228 1.00 91.75 210 SER A C 1
ATOM 1701 O O . SER A 1 210 ? 5.579 -12.388 -20.102 1.00 91.75 210 SER A O 1
ATOM 1703 N N . ASP A 1 211 ? 4.795 -14.421 -19.548 1.00 92.00 211 ASP A N 1
ATOM 1704 C CA . ASP A 1 211 ? 3.902 -13.936 -18.487 1.00 92.00 211 ASP A CA 1
ATOM 1705 C C . ASP A 1 211 ? 4.655 -13.630 -17.182 1.00 92.00 211 ASP A C 1
ATOM 1707 O O . ASP A 1 211 ? 4.067 -13.220 -16.183 1.00 92.00 211 ASP A O 1
ATOM 1711 N N . ASP A 1 212 ? 5.970 -13.803 -17.155 1.00 90.38 212 ASP A N 1
ATOM 1712 C CA . ASP A 1 212 ? 6.726 -13.623 -15.936 1.00 90.38 212 ASP A CA 1
ATOM 1713 C C . ASP A 1 212 ? 6.828 -12.153 -15.511 1.00 90.38 212 ASP A C 1
ATOM 1715 O O . ASP A 1 212 ? 6.949 -11.238 -16.330 1.00 90.38 212 ASP A O 1
ATOM 1719 N N . PHE A 1 213 ? 6.909 -11.927 -14.198 1.00 92.62 213 PHE A N 1
ATOM 1720 C CA . PHE A 1 213 ? 7.220 -10.610 -13.648 1.00 92.62 213 PHE A CA 1
ATOM 1721 C C . PHE A 1 213 ? 8.602 -10.120 -14.095 1.00 92.62 213 PHE A C 1
ATOM 1723 O O . PHE A 1 213 ? 9.591 -10.853 -14.053 1.00 92.62 213 PHE A O 1
ATOM 1730 N N . VAL A 1 214 ? 8.702 -8.842 -14.452 1.00 93.31 214 VAL A N 1
ATOM 1731 C CA . VAL A 1 214 ? 9.977 -8.226 -14.846 1.00 93.31 214 VAL A CA 1
ATOM 1732 C C . VAL A 1 214 ? 10.926 -8.150 -13.655 1.00 93.31 214 VAL A C 1
ATOM 1734 O O . VAL A 1 214 ? 12.087 -8.538 -13.748 1.00 93.31 214 VAL A O 1
ATOM 1737 N N . PHE A 1 215 ? 10.424 -7.712 -12.500 1.00 92.94 215 PHE A N 1
ATOM 1738 C CA . PHE A 1 215 ? 11.228 -7.554 -11.292 1.00 92.94 215 PHE A CA 1
ATOM 1739 C C . PHE A 1 215 ? 11.003 -8.720 -10.329 1.00 92.94 215 PHE A C 1
ATOM 1741 O O . PHE A 1 215 ? 10.010 -8.774 -9.605 1.00 92.94 215 PHE A O 1
ATOM 1748 N N . ARG A 1 216 ? 11.964 -9.647 -10.295 1.00 86.62 216 ARG A N 1
ATOM 1749 C CA . ARG A 1 216 ? 11.939 -10.859 -9.458 1.00 86.62 216 ARG A CA 1
ATOM 1750 C C . ARG A 1 216 ? 13.062 -10.874 -8.430 1.00 86.62 216 ARG A C 1
ATOM 1752 O O . ARG A 1 216 ? 14.042 -10.133 -8.557 1.00 86.62 216 ARG A O 1
ATOM 1759 N N . ALA A 1 217 ? 12.928 -11.716 -7.403 1.00 82.06 217 ALA A N 1
ATOM 1760 C CA . ALA A 1 217 ? 14.008 -11.981 -6.456 1.00 82.06 217 ALA A CA 1
ATOM 1761 C 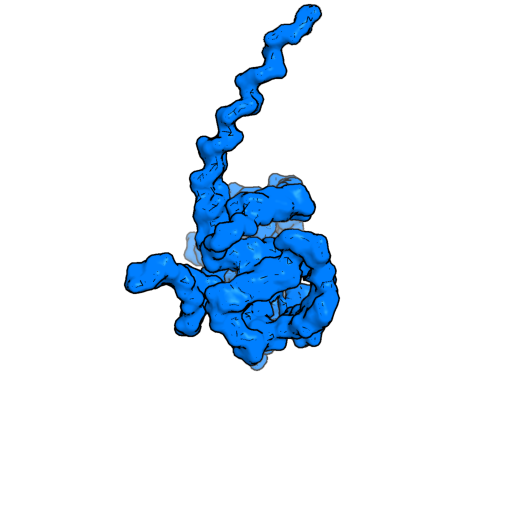C . ALA A 1 217 ? 15.246 -12.534 -7.189 1.00 82.06 217 ALA A C 1
ATOM 1763 O O . ALA A 1 217 ? 15.130 -13.276 -8.165 1.00 82.06 217 ALA A O 1
ATOM 1764 N N . LEU A 1 218 ? 16.429 -12.132 -6.722 1.00 79.56 218 LEU A N 1
ATOM 1765 C CA . LEU A 1 218 ? 17.700 -12.630 -7.238 1.00 79.56 218 LEU A CA 1
ATOM 1766 C C . LEU A 1 218 ? 18.247 -13.643 -6.240 1.00 79.56 218 LEU A C 1
ATOM 1768 O O . LEU A 1 218 ? 18.380 -13.315 -5.062 1.00 79.56 218 LEU A O 1
ATOM 1772 N N . SER A 1 219 ? 18.592 -14.828 -6.729 1.00 71.12 219 SER A N 1
ATOM 1773 C CA . SER A 1 219 ? 19.231 -15.882 -5.948 1.00 71.12 219 SER A CA 1
ATOM 1774 C C . SER A 1 219 ? 20.698 -15.988 -6.350 1.00 71.12 219 SER A C 1
ATOM 1776 O O . SER A 1 219 ? 21.041 -15.992 -7.537 1.00 71.12 219 SER A O 1
ATOM 1778 N N . TYR A 1 220 ? 21.582 -16.052 -5.357 1.00 60.66 220 TYR A N 1
ATOM 1779 C CA . TYR A 1 220 ? 23.015 -16.199 -5.588 1.00 60.66 220 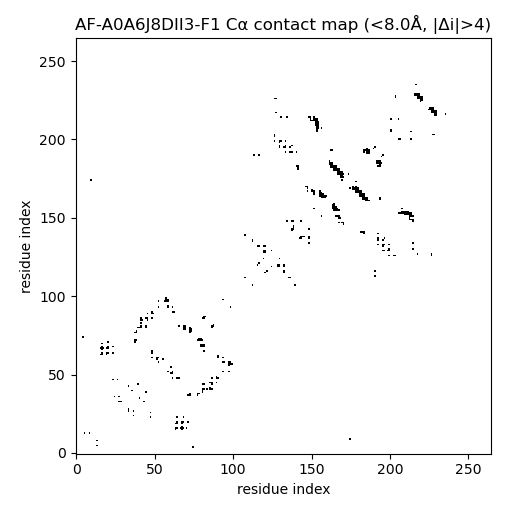TYR A CA 1
ATOM 1780 C C . TYR A 1 220 ? 23.342 -17.653 -5.941 1.00 60.66 220 TYR A C 1
ATOM 1782 O O . TYR A 1 220 ? 23.031 -18.565 -5.176 1.00 60.66 220 TYR A O 1
ATOM 1790 N N . CYS A 1 221 ? 23.971 -17.883 -7.094 1.00 51.41 221 CYS A N 1
ATOM 1791 C CA . CYS A 1 221 ? 24.357 -19.219 -7.534 1.00 51.41 221 CYS A CA 1
ATOM 1792 C C . CYS A 1 221 ? 25.881 -19.380 -7.397 1.00 51.41 221 CYS A C 1
ATOM 1794 O O . CYS A 1 221 ? 26.641 -18.872 -8.227 1.00 51.41 221 CYS A O 1
ATOM 1796 N N . LYS A 1 222 ? 26.321 -20.089 -6.343 1.00 46.31 222 LYS A N 1
ATOM 1797 C CA . LYS A 1 222 ? 27.745 -20.315 -6.007 1.00 46.31 222 LYS A CA 1
ATOM 1798 C C . LYS A 1 222 ? 28.546 -20.943 -7.156 1.00 46.31 222 LYS A C 1
ATOM 1800 O O . LYS A 1 222 ? 29.701 -20.598 -7.347 1.00 46.31 222 LYS A O 1
ATOM 1805 N N . THR A 1 223 ? 27.924 -21.797 -7.966 1.00 46.38 223 THR A N 1
ATOM 1806 C CA . THR A 1 223 ? 28.583 -22.559 -9.043 1.00 46.38 223 THR A CA 1
ATOM 1807 C C . THR A 1 223 ? 28.986 -21.740 -10.269 1.00 46.38 223 THR A C 1
ATOM 1809 O O . THR A 1 223 ? 29.760 -22.228 -11.083 1.00 46.38 223 THR A O 1
ATOM 1812 N N . LYS A 1 224 ? 28.479 -20.510 -10.436 1.00 46.66 224 LYS A N 1
ATOM 1813 C CA . LYS A 1 224 ? 28.838 -19.636 -11.571 1.00 46.66 224 LYS A CA 1
ATOM 1814 C C . LYS A 1 224 ? 29.311 -18.241 -11.151 1.00 46.66 224 LYS A C 1
ATOM 1816 O O . LYS A 1 224 ? 29.470 -17.399 -12.021 1.00 46.66 224 LYS A O 1
ATOM 1821 N N . PHE A 1 225 ? 29.469 -17.968 -9.848 1.00 50.31 225 PHE A N 1
ATOM 1822 C CA . PHE A 1 225 ? 29.688 -16.611 -9.309 1.00 50.31 225 PHE A CA 1
ATOM 1823 C C . PHE A 1 225 ? 28.732 -15.558 -9.914 1.00 50.31 225 PHE A C 1
ATOM 1825 O O . PHE A 1 225 ? 29.096 -14.410 -10.157 1.00 50.31 225 PHE A O 1
ATOM 1832 N N . MET A 1 226 ? 27.478 -15.948 -10.172 1.00 47.09 226 MET A N 1
ATOM 1833 C CA . MET A 1 226 ? 26.476 -15.099 -10.819 1.00 47.09 226 MET A CA 1
ATOM 1834 C C . MET A 1 226 ? 25.149 -15.145 -10.064 1.00 47.09 226 MET A C 1
ATOM 1836 O O . MET A 1 226 ? 24.710 -16.190 -9.581 1.00 47.09 226 MET A O 1
ATOM 1840 N N . ASN A 1 227 ? 24.477 -13.996 -10.008 1.00 48.78 227 ASN A N 1
ATOM 1841 C CA . ASN A 1 227 ? 23.092 -13.915 -9.557 1.00 48.78 227 ASN A CA 1
ATOM 1842 C C . ASN A 1 227 ? 22.176 -14.423 -10.676 1.00 48.78 227 ASN A C 1
ATOM 1844 O O . ASN A 1 227 ? 22.276 -13.943 -11.806 1.00 48.78 227 ASN A O 1
ATOM 1848 N N . LYS A 1 228 ? 21.280 -15.361 -10.364 1.00 53.00 228 LYS A N 1
ATOM 1849 C CA . LYS A 1 228 ? 20.213 -15.818 -11.264 1.00 53.00 228 LYS A CA 1
ATOM 1850 C C . LYS A 1 228 ? 18.858 -15.334 -10.760 1.00 53.00 228 LYS A C 1
ATOM 1852 O O . LYS A 1 228 ? 18.674 -15.100 -9.566 1.00 53.00 228 LYS A O 1
ATOM 1857 N N . ILE A 1 229 ? 17.912 -15.184 -11.677 1.00 58.28 229 ILE A N 1
ATOM 1858 C CA . ILE A 1 229 ? 16.515 -14.913 -11.339 1.00 58.28 229 ILE A CA 1
ATOM 1859 C C . ILE A 1 229 ? 15.859 -16.201 -10.846 1.00 58.28 229 ILE A C 1
ATOM 1861 O O . ILE A 1 229 ? 16.094 -17.273 -11.401 1.00 58.28 229 ILE A O 1
ATOM 1865 N N . HIS A 1 230 ? 15.058 -16.088 -9.789 1.00 48.12 230 HIS A N 1
ATOM 1866 C CA . HIS A 1 230 ? 14.230 -17.182 -9.294 1.00 48.12 230 HIS A CA 1
ATOM 1867 C C . HIS A 1 230 ? 12.973 -17.354 -10.172 1.00 48.12 230 HIS A C 1
ATOM 1869 O O . HIS A 1 230 ? 12.339 -16.364 -10.544 1.00 48.12 230 HIS A O 1
ATOM 1875 N N . LEU A 1 231 ? 12.616 -18.599 -10.488 1.00 40.72 231 LEU A N 1
ATOM 1876 C CA . LEU A 1 231 ? 11.384 -19.027 -11.166 1.00 40.72 231 LEU A CA 1
ATOM 1877 C C . LEU A 1 231 ? 10.658 -20.019 -10.225 1.00 40.72 231 LEU A C 1
ATOM 1879 O O . LEU A 1 231 ? 11.358 -20.815 -9.601 1.00 40.72 231 LEU A O 1
ATOM 1883 N N . PRO A 1 232 ? 9.309 -20.028 -10.208 1.00 54.72 232 PRO A N 1
ATOM 1884 C CA . PRO A 1 232 ? 8.359 -19.528 -9.183 1.00 54.72 232 PRO A CA 1
ATOM 1885 C C . PRO A 1 232 ? 8.223 -20.472 -7.950 1.00 54.72 232 PRO A C 1
ATOM 1887 O O . PRO A 1 232 ? 8.827 -21.530 -7.942 1.00 54.72 232 PRO A O 1
ATOM 1890 N N . GLU A 1 233 ? 7.565 -20.190 -6.817 1.00 31.31 233 GLU A N 1
ATOM 1891 C CA . GLU A 1 233 ? 6.287 -19.548 -6.465 1.00 31.31 233 GLU A CA 1
ATOM 1892 C C . GLU A 1 233 ? 6.402 -18.811 -5.102 1.00 31.31 233 GLU A C 1
ATOM 1894 O O . GLU A 1 233 ? 7.305 -19.070 -4.315 1.00 31.31 233 GLU A O 1
ATOM 1899 N N . ILE A 1 234 ? 5.426 -17.945 -4.799 1.00 32.84 234 ILE A N 1
ATOM 1900 C CA . ILE A 1 234 ? 5.144 -17.311 -3.489 1.00 32.84 234 ILE A CA 1
ATOM 1901 C C . ILE A 1 234 ? 5.838 -15.961 -3.190 1.00 32.84 234 ILE A C 1
ATOM 1903 O O . ILE A 1 234 ? 7.049 -15.802 -3.077 1.00 32.84 234 ILE A O 1
ATOM 1907 N N . SER A 1 235 ? 4.949 -14.973 -3.035 1.00 32.06 235 SER A N 1
ATOM 1908 C CA . SER A 1 235 ? 5.044 -13.656 -2.395 1.00 32.06 235 SER A CA 1
ATOM 1909 C C . SER A 1 235 ? 6.433 -13.069 -2.128 1.00 32.06 235 SER 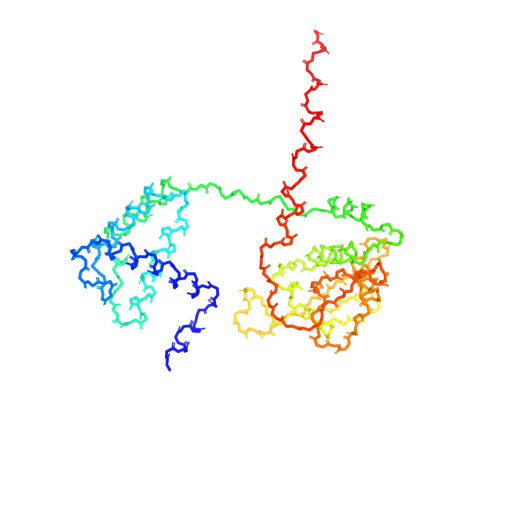A C 1
ATOM 1911 O O . SER A 1 235 ? 7.097 -13.398 -1.144 1.00 32.06 235 SER A O 1
ATOM 1913 N N . LEU A 1 236 ? 6.774 -12.015 -2.876 1.00 35.50 236 LEU A N 1
ATOM 1914 C CA . LEU A 1 236 ? 7.677 -10.985 -2.369 1.00 35.50 236 LEU A CA 1
ATOM 1915 C C . LEU A 1 236 ? 7.073 -10.399 -1.079 1.00 35.50 236 LEU A C 1
ATOM 1917 O O . LEU A 1 236 ? 6.140 -9.594 -1.107 1.00 35.50 236 LEU A O 1
ATOM 1921 N N . SER A 1 237 ? 7.602 -10.843 0.063 1.00 30.38 237 SER A N 1
ATOM 1922 C CA . SER A 1 237 ? 7.409 -10.222 1.370 1.00 30.38 237 SER A CA 1
ATOM 1923 C C . SER A 1 237 ? 7.737 -8.732 1.258 1.00 30.38 237 SER A C 1
ATOM 1925 O O . SER A 1 237 ? 8.866 -8.343 0.952 1.00 30.38 237 SER A O 1
ATOM 1927 N N . LYS A 1 238 ? 6.719 -7.895 1.489 1.00 41.28 238 LYS A N 1
ATOM 1928 C CA . LYS A 1 238 ? 6.707 -6.433 1.306 1.00 41.28 238 LYS A CA 1
ATOM 1929 C C . LYS A 1 238 ? 7.682 -5.647 2.202 1.00 41.28 238 LYS A C 1
ATOM 1931 O O . LYS A 1 238 ? 7.614 -4.422 2.206 1.00 41.28 238 LYS A O 1
ATOM 1936 N N . SER A 1 239 ? 8.589 -6.296 2.936 1.00 31.70 239 SER A N 1
ATOM 1937 C CA . SER A 1 239 ? 9.286 -5.635 4.051 1.00 31.70 239 SER A CA 1
ATOM 1938 C C . SER A 1 239 ? 10.812 -5.778 4.085 1.00 31.70 239 SER A C 1
ATOM 1940 O O . SER A 1 239 ? 11.449 -4.974 4.753 1.00 31.70 239 SER A O 1
ATOM 1942 N N . HIS A 1 240 ? 11.440 -6.719 3.369 1.00 28.98 240 HIS A N 1
ATOM 1943 C CA . HIS A 1 240 ? 12.843 -7.070 3.679 1.00 28.98 240 HIS A CA 1
ATOM 1944 C C . HIS A 1 240 ? 13.923 -6.596 2.694 1.00 28.98 240 HIS A C 1
ATOM 1946 O O . HIS A 1 240 ? 15.090 -6.568 3.063 1.00 28.98 240 HIS A O 1
ATOM 1952 N N . VAL A 1 241 ? 13.590 -6.155 1.476 1.00 31.80 241 VAL A N 1
ATOM 1953 C CA . VAL A 1 241 ? 14.640 -5.752 0.508 1.00 31.80 241 VAL A CA 1
ATOM 1954 C C . VAL A 1 241 ? 15.009 -4.265 0.607 1.00 31.80 241 VAL A C 1
ATOM 1956 O O . VAL A 1 241 ? 16.131 -3.894 0.277 1.00 31.80 241 VAL A O 1
ATOM 1959 N N . PHE A 1 242 ? 14.111 -3.410 1.109 1.00 30.00 242 PHE A N 1
ATOM 1960 C CA . PHE A 1 242 ? 14.373 -1.966 1.217 1.00 30.00 242 PHE A CA 1
ATOM 1961 C C . PHE A 1 242 ? 14.923 -1.520 2.578 1.00 30.00 242 PHE A C 1
ATOM 1963 O O . PHE A 1 242 ? 15.655 -0.537 2.624 1.00 30.00 242 PHE A O 1
ATOM 1970 N N . ILE A 1 243 ? 14.623 -2.230 3.673 1.00 30.48 243 ILE A N 1
ATOM 1971 C CA . ILE A 1 243 ? 15.081 -1.830 5.016 1.00 30.48 243 ILE A CA 1
ATOM 1972 C C . ILE A 1 243 ? 16.563 -2.176 5.225 1.00 30.48 243 ILE A C 1
ATOM 1974 O O . ILE A 1 243 ? 17.306 -1.349 5.746 1.00 30.48 243 ILE A O 1
ATOM 1978 N N . VAL A 1 244 ? 17.034 -3.322 4.724 1.00 28.81 244 VAL A N 1
ATOM 1979 C CA . VAL A 1 244 ? 18.433 -3.747 4.926 1.00 28.81 244 VAL A CA 1
ATOM 1980 C C . VAL A 1 244 ? 19.427 -2.818 4.212 1.00 28.81 244 VAL A C 1
ATOM 1982 O O . VAL A 1 244 ? 20.498 -2.544 4.731 1.00 28.81 244 VAL A O 1
ATOM 1985 N N . TYR A 1 245 ? 19.062 -2.220 3.071 1.00 28.53 245 TYR A N 1
ATOM 1986 C CA . TYR A 1 245 ? 19.970 -1.299 2.367 1.00 28.53 245 TYR A CA 1
ATOM 1987 C C . TYR A 1 245 ? 19.978 0.142 2.894 1.00 28.53 245 TYR A C 1
ATOM 1989 O O . TYR A 1 245 ? 20.886 0.896 2.544 1.00 28.53 245 TYR A O 1
ATOM 1997 N N . TRP A 1 246 ? 18.991 0.534 3.702 1.00 31.28 246 TRP A N 1
ATOM 1998 C CA . TRP A 1 246 ? 18.851 1.907 4.203 1.00 31.28 246 TRP A CA 1
ATOM 1999 C C . TRP A 1 246 ? 19.040 2.041 5.720 1.00 31.28 246 TRP A C 1
ATOM 2001 O O . TRP A 1 246 ? 19.259 3.150 6.190 1.00 31.28 246 TRP A O 1
ATOM 2011 N N . SER A 1 247 ? 19.009 0.939 6.478 1.00 25.70 247 SER A N 1
ATOM 2012 C CA . SER A 1 247 ? 19.245 0.945 7.930 1.00 25.70 247 SER A CA 1
ATOM 2013 C C . SER A 1 247 ? 20.716 0.745 8.317 1.00 25.70 247 SER A C 1
ATOM 2015 O O . SER A 1 247 ? 21.116 1.181 9.389 1.00 25.70 247 SER A O 1
ATOM 2017 N N . GLU A 1 248 ? 21.537 0.112 7.474 1.00 26.42 248 GLU A N 1
ATOM 2018 C CA . GLU A 1 248 ? 22.922 -0.262 7.830 1.00 26.42 248 GLU A CA 1
ATOM 2019 C C . GLU A 1 248 ? 23.993 0.755 7.389 1.00 26.42 248 GLU A C 1
ATOM 2021 O O . GLU A 1 248 ? 25.186 0.480 7.478 1.00 26.42 248 GLU A O 1
ATOM 2026 N N . ARG A 1 249 ? 23.613 1.951 6.913 1.00 32.78 249 ARG A N 1
ATOM 2027 C CA . ARG A 1 249 ? 24.593 2.963 6.460 1.00 32.78 249 ARG A CA 1
ATOM 2028 C C . ARG A 1 249 ? 24.384 4.390 6.956 1.00 32.78 249 ARG A C 1
ATOM 2030 O O . ARG A 1 249 ? 25.172 5.262 6.604 1.00 32.78 249 ARG A O 1
ATOM 2037 N N . SER A 1 250 ? 23.407 4.624 7.828 1.00 29.81 250 SER A N 1
ATOM 2038 C CA . SER A 1 250 ? 23.216 5.917 8.502 1.00 29.81 250 SER A CA 1
ATOM 2039 C C . SER A 1 250 ? 24.298 6.250 9.543 1.00 29.81 250 SER A C 1
ATOM 2041 O O . SER A 1 250 ? 24.333 7.376 10.018 1.00 29.81 250 SER A O 1
ATOM 2043 N N . HIS A 1 251 ? 25.215 5.325 9.853 1.00 29.44 251 HIS A N 1
ATOM 2044 C CA . HIS A 1 251 ? 26.351 5.558 10.760 1.00 29.44 251 HIS A CA 1
ATOM 2045 C C . HIS A 1 251 ? 27.670 5.952 10.066 1.00 29.44 251 HIS A C 1
ATOM 2047 O O . HIS A 1 251 ? 28.673 6.124 10.743 1.00 29.44 251 HIS A O 1
ATOM 2053 N N . LEU A 1 252 ? 27.688 6.125 8.738 1.00 30.00 252 LEU A N 1
ATOM 2054 C CA . LEU A 1 252 ? 28.894 6.507 7.976 1.00 30.00 252 LEU A CA 1
ATOM 2055 C C . LEU A 1 252 ? 28.813 7.909 7.337 1.00 30.00 252 LEU A C 1
ATOM 2057 O O . LEU A 1 252 ? 29.623 8.232 6.478 1.00 30.00 252 LEU A O 1
ATOM 2061 N N . PHE A 1 253 ? 27.839 8.735 7.734 1.00 28.19 253 PHE A N 1
ATOM 2062 C CA . PHE A 1 253 ? 27.654 10.103 7.214 1.00 28.19 253 PHE A CA 1
ATOM 2063 C C . PHE A 1 253 ? 27.430 11.161 8.317 1.00 28.19 253 PHE A C 1
ATOM 2065 O O . PHE A 1 253 ? 26.890 12.228 8.037 1.00 28.19 253 PHE A O 1
ATOM 2072 N N . SER A 1 254 ? 27.829 10.892 9.570 1.00 29.38 254 SER A N 1
ATOM 2073 C CA . SER A 1 254 ? 27.728 11.867 10.676 1.00 29.38 254 SER A CA 1
ATOM 2074 C C . SER A 1 254 ? 29.050 12.535 11.077 1.00 29.38 254 SER A C 1
ATOM 2076 O O . SER A 1 254 ? 29.056 13.321 12.020 1.00 29.38 254 SER A O 1
ATOM 2078 N N . GLU A 1 255 ? 30.153 12.274 10.382 1.00 28.34 255 GLU A N 1
ATOM 2079 C CA . GLU A 1 255 ? 31.423 12.983 10.578 1.00 28.34 255 GLU A CA 1
ATOM 2080 C C . GLU A 1 255 ? 31.693 13.819 9.327 1.00 28.34 255 GLU A C 1
ATOM 2082 O O . GLU A 1 255 ? 32.092 13.262 8.317 1.00 28.34 255 GLU A O 1
ATOM 2087 N N . ASP A 1 256 ? 31.318 15.106 9.376 1.00 29.25 256 ASP A N 1
ATOM 2088 C CA . ASP A 1 256 ? 31.910 16.235 8.609 1.00 29.25 256 ASP A CA 1
ATOM 2089 C C . ASP A 1 256 ? 31.032 17.508 8.575 1.00 29.25 256 ASP A C 1
ATOM 2091 O O . ASP A 1 256 ? 31.339 18.470 7.877 1.00 29.25 256 ASP A O 1
ATOM 2095 N N . TYR A 1 257 ? 29.979 17.601 9.399 1.00 27.64 257 TYR A N 1
ATOM 2096 C CA . TYR A 1 257 ? 29.164 18.825 9.537 1.00 27.64 257 TYR A CA 1
ATOM 2097 C C . TYR A 1 257 ? 29.427 19.641 10.817 1.00 27.64 257 TYR A C 1
ATOM 2099 O O . TYR A 1 257 ? 28.561 20.380 11.272 1.00 27.64 257 TYR A O 1
ATOM 2107 N N . ASN A 1 258 ? 30.629 19.549 11.398 1.00 30.95 258 ASN A N 1
ATOM 2108 C CA . ASN A 1 258 ? 31.048 20.389 12.529 1.00 30.95 258 ASN A CA 1
ATOM 2109 C C . ASN A 1 258 ? 32.512 20.826 12.388 1.00 30.95 258 ASN A C 1
ATOM 2111 O O . ASN A 1 258 ? 33.377 20.360 13.122 1.00 30.95 258 ASN A O 1
ATOM 2115 N N . LYS A 1 259 ? 32.799 21.721 11.434 1.00 30.62 259 LYS A N 1
ATOM 2116 C CA . LYS A 1 259 ? 34.044 22.513 11.401 1.00 30.62 259 LYS A CA 1
ATOM 2117 C C . LYS A 1 259 ? 33.934 23.689 10.421 1.00 30.62 259 LYS A C 1
ATOM 2119 O O . LYS A 1 259 ? 34.650 23.746 9.436 1.00 30.62 259 LYS A O 1
ATOM 2124 N N . CYS A 1 260 ? 33.042 24.647 10.688 1.00 30.36 260 CYS A N 1
ATOM 2125 C CA . CYS A 1 260 ? 33.236 26.016 10.187 1.00 30.36 260 CYS A CA 1
ATOM 2126 C C . CYS A 1 260 ? 32.375 27.038 10.946 1.00 30.36 260 CYS A C 1
ATOM 2128 O O . CYS A 1 260 ? 31.418 27.593 10.418 1.00 30.36 260 CYS A O 1
ATOM 2130 N N . SER A 1 261 ? 32.711 27.292 12.210 1.00 31.92 261 SER A N 1
ATOM 2131 C CA . SER A 1 261 ? 32.222 28.469 12.939 1.00 31.92 261 SER A CA 1
ATOM 2132 C C . SER A 1 261 ? 33.262 28.897 13.972 1.00 31.92 261 SER A C 1
ATOM 2134 O O . SER A 1 261 ? 33.129 28.604 15.159 1.00 31.92 261 SER A O 1
ATOM 2136 N N . LYS A 1 262 ? 34.351 29.506 13.491 1.00 29.75 262 LYS A N 1
ATOM 2137 C CA . LYS A 1 262 ? 35.284 30.364 14.243 1.00 29.75 262 LYS A CA 1
ATOM 2138 C C . LYS A 1 262 ? 36.363 30.848 13.275 1.00 29.75 262 LYS A C 1
ATOM 2140 O O . LYS A 1 262 ? 37.315 30.124 13.024 1.00 29.75 262 LYS A O 1
ATOM 2145 N N . CYS A 1 263 ? 36.131 32.021 12.695 1.00 26.94 263 CYS A N 1
ATOM 2146 C CA . CYS A 1 263 ? 37.121 33.036 12.319 1.00 26.94 263 CYS A CA 1
ATOM 2147 C C . CYS A 1 263 ? 36.427 34.030 11.392 1.00 26.94 263 CYS A C 1
ATOM 2149 O O . CYS A 1 263 ? 36.355 33.801 10.193 1.00 26.94 263 CYS A O 1
ATOM 2151 N N . LEU A 1 264 ? 35.869 35.083 11.983 1.00 28.56 264 LEU A N 1
ATOM 2152 C CA . LEU A 1 264 ? 35.959 36.465 11.514 1.00 28.56 264 LEU A CA 1
ATOM 2153 C C . LEU A 1 264 ? 35.364 37.321 12.638 1.00 28.56 264 LEU A C 1
ATOM 2155 O O . LEU A 1 264 ? 34.167 37.271 12.920 1.00 28.56 264 LEU A O 1
ATOM 2159 N N . ARG A 1 265 ? 36.283 37.955 1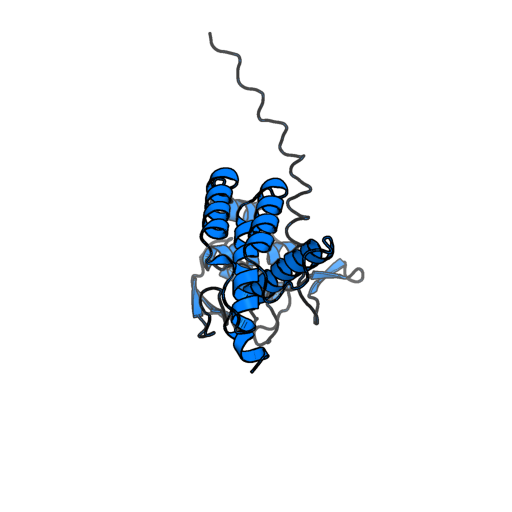3.371 1.00 32.62 265 ARG A N 1
ATOM 2160 C CA . ARG A 1 265 ? 36.039 39.250 14.003 1.00 32.62 265 ARG A CA 1
ATOM 2161 C C . ARG A 1 265 ? 35.857 40.286 12.903 1.00 32.62 265 ARG A C 1
ATOM 2163 O O . ARG A 1 265 ? 36.480 40.077 11.837 1.00 32.62 265 ARG A O 1
#

Radius of gyration: 25.11 Å; Cα contacts (8 Å, |Δi|>4): 279; chains: 1; bounding box: 64×62×64 Å